Protein AF-A0A816RIW4-F1 (afdb_monomer_lite)

Organism: Brassica napus (NCBI:txid3708)

Foldseek 3Di:
DVVVVVVVVVVVVVVCCCVPPVVDCLQFAAWDFDDDVPDPHTDIDGDVVRHDLSNADDDQAFAFAFLLQAAADVVPHDNVSSVVRADFFEEEEEEDDVVLRVLLLVQLADQDAQDDDPVPRVLSSLVFRKHANDFFALDNRDGCRQVDPTAIETEHQDDDPRRKDKDWQCDPPRNNPPPPVPPVCVPPSPGDIHIYYYHRYHYYYDHDPVVVVLVQQCQQLVSPPVSGHHDHSKYKYQYPDDLVDGDIDIGHDCPSQPPPVVDRTGDGSCVSVVQSSVQSSQCVNPNDPDHDGD

Secondary structure (DSSP, 8-state):
-HHHHHHHHHHHHHHHHIIIIIS-GGGSPPEEEE--TT-SSPEEEE-GGG--TTT----PPEE---GGGB---TTT--THHHHHT---EEEEEE-S-HHHHHHHHHHHS--S-----GGGHHHHHHTS-EEESSPPPS-SSS-HHHHSSSPEEEEESS--GGG-EEEEETSTTS------S-TTSTTS-S-EEEEEEEEEEEEEE-S-HHHHHHHHHHHSTTSSTT----B-SEEEE-TT--SS----EEE--GGG----SSSPPPPPS-HHHHHHHHHHHHHHHH-TT-----

Radius of gyration: 22.55 Å; chains: 1; bounding box: 47×57×73 Å

Structure (mmCIF, N/CA/C/O backbone):
data_AF-A0A816RIW4-F1
#
_entry.id   AF-A0A816RIW4-F1
#
loop_
_atom_site.group_PDB
_atom_site.id
_atom_site.type_symbol
_atom_site.label_atom_id
_atom_site.label_alt_id
_atom_site.label_comp_id
_atom_site.label_asym_id
_atom_site.label_entity_id
_atom_site.label_seq_id
_atom_site.pdbx_PDB_ins_code
_atom_site.Cartn_x
_atom_site.Cartn_y
_atom_site.Cartn_z
_atom_site.occupancy
_atom_site.B_iso_or_equiv
_atom_site.auth_seq_id
_atom_site.auth_comp_id
_atom_site.auth_asym_id
_atom_site.auth_atom_id
_atom_site.pdbx_PDB_model_num
ATOM 1 N N . MET A 1 1 ? 4.047 15.786 -54.419 1.00 61.78 1 MET A N 1
ATOM 2 C CA . MET A 1 1 ? 5.460 15.477 -54.098 1.00 61.78 1 MET A CA 1
ATOM 3 C C . MET A 1 1 ? 5.734 15.561 -52.598 1.00 61.78 1 MET A C 1
ATOM 5 O O . MET A 1 1 ? 6.017 14.529 -52.013 1.00 61.78 1 MET A O 1
ATOM 9 N N . ILE A 1 2 ? 5.563 16.721 -51.948 1.00 70.62 2 ILE A N 1
ATOM 10 C CA . ILE A 1 2 ? 5.819 16.912 -50.499 1.00 70.62 2 ILE A CA 1
ATOM 11 C C . ILE A 1 2 ? 5.116 15.875 -49.578 1.00 70.62 2 ILE A C 1
ATOM 13 O O . ILE A 1 2 ? 5.783 15.356 -48.687 1.00 70.62 2 ILE A O 1
ATOM 17 N N . PRO A 1 3 ? 3.845 15.467 -49.806 1.00 76.44 3 PRO A N 1
ATOM 18 C CA . PRO A 1 3 ? 3.172 14.481 -48.945 1.00 76.44 3 PRO A CA 1
ATOM 19 C C . PRO A 1 3 ? 3.768 13.067 -49.019 1.00 76.44 3 PRO A C 1
ATOM 21 O O . PRO A 1 3 ? 3.756 12.335 -48.033 1.00 76.44 3 PRO A O 1
ATOM 24 N N . PHE A 1 4 ? 4.308 12.683 -50.180 1.00 85.44 4 PHE A N 1
ATOM 25 C CA . PHE A 1 4 ? 4.872 11.350 -50.405 1.00 85.44 4 PHE A CA 1
ATOM 26 C C . PHE A 1 4 ? 6.211 11.186 -49.679 1.00 85.44 4 PHE A C 1
ATOM 28 O O . PHE A 1 4 ? 6.405 10.212 -48.957 1.00 85.44 4 PHE A O 1
ATOM 35 N N . TYR A 1 5 ? 7.098 12.181 -49.788 1.00 87.50 5 TYR A N 1
ATOM 36 C CA . TYR A 1 5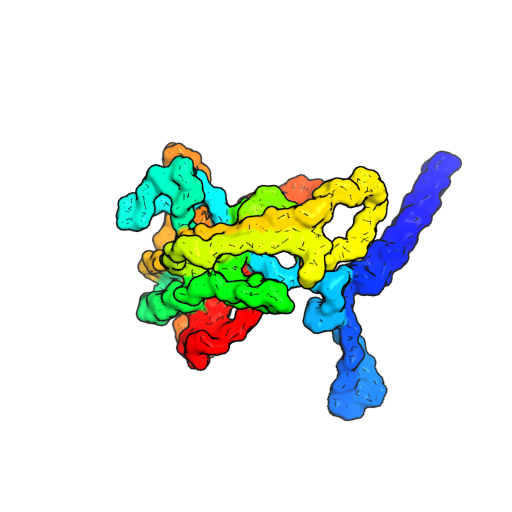 ? 8.361 12.190 -49.043 1.00 87.50 5 TYR A CA 1
ATOM 37 C C . TYR A 1 5 ? 8.130 12.184 -47.530 1.00 87.50 5 TYR A C 1
ATOM 39 O O . TYR A 1 5 ? 8.813 11.461 -46.810 1.00 87.50 5 TYR A O 1
ATOM 47 N N . LEU A 1 6 ? 7.126 12.928 -47.054 1.00 89.00 6 LEU A N 1
ATOM 48 C CA . LEU A 1 6 ? 6.770 12.966 -45.637 1.00 89.00 6 LEU A CA 1
ATOM 49 C C . LEU A 1 6 ? 6.282 11.591 -45.143 1.00 89.00 6 LEU A C 1
ATOM 51 O O . LEU A 1 6 ? 6.702 11.147 -44.079 1.00 89.00 6 LEU A O 1
ATOM 55 N N . CYS A 1 7 ? 5.498 10.862 -45.946 1.00 91.31 7 CYS A N 1
ATOM 56 C CA . CYS A 1 7 ? 5.091 9.490 -45.622 1.00 91.31 7 CYS A CA 1
ATOM 57 C C . CYS A 1 7 ? 6.279 8.519 -45.555 1.00 91.31 7 CYS A C 1
ATOM 59 O O . CYS A 1 7 ? 6.379 7.752 -44.602 1.00 91.31 7 CYS A O 1
ATOM 61 N N . VAL A 1 8 ? 7.201 8.566 -46.522 1.00 90.56 8 VAL A N 1
ATOM 62 C CA . VAL A 1 8 ? 8.393 7.694 -46.527 1.00 90.56 8 VAL A CA 1
ATOM 63 C C . VAL A 1 8 ? 9.277 7.960 -45.304 1.00 90.56 8 VAL A C 1
ATOM 65 O O . VAL A 1 8 ? 9.756 7.018 -44.675 1.00 90.56 8 VAL A O 1
ATOM 68 N N . VAL A 1 9 ? 9.444 9.229 -44.920 1.00 90.94 9 VAL A N 1
ATOM 69 C CA . VAL A 1 9 ? 10.188 9.611 -43.710 1.00 90.94 9 VAL A CA 1
ATOM 70 C C . VAL A 1 9 ? 9.498 9.095 -42.445 1.00 90.94 9 VAL A C 1
ATOM 72 O O . VAL A 1 9 ? 10.169 8.522 -41.589 1.00 90.94 9 VAL A O 1
ATOM 75 N N . LEU A 1 10 ? 8.173 9.233 -42.327 1.00 90.44 10 LEU A N 1
ATOM 76 C CA . LEU A 1 10 ? 7.423 8.718 -41.175 1.00 90.44 10 LEU A CA 1
ATOM 77 C C . LEU A 1 10 ? 7.509 7.190 -41.056 1.00 90.44 10 LEU A C 1
ATOM 79 O O . LEU A 1 10 ? 7.717 6.689 -39.953 1.00 90.44 10 LEU A O 1
ATOM 83 N N . VAL A 1 11 ? 7.426 6.460 -42.173 1.00 92.06 11 VAL A N 1
ATOM 84 C CA . VAL A 1 11 ? 7.599 4.996 -42.196 1.00 92.06 11 VAL A CA 1
ATOM 85 C C . VAL A 1 11 ? 9.020 4.606 -41.792 1.00 92.06 11 VAL A C 1
ATOM 87 O O . VAL A 1 11 ? 9.199 3.684 -41.000 1.00 92.06 11 VAL A O 1
ATOM 90 N N . GLY A 1 12 ? 10.035 5.327 -42.279 1.00 90.06 12 GLY A N 1
ATOM 91 C CA . GLY A 1 12 ? 11.427 5.110 -41.879 1.00 90.06 12 GLY A CA 1
ATOM 92 C C . GLY A 1 12 ? 11.644 5.334 -40.380 1.00 90.06 12 GLY A C 1
ATOM 93 O O . GLY A 1 12 ? 12.275 4.514 -39.716 1.00 90.06 12 GLY A O 1
ATOM 94 N N . ILE A 1 13 ? 11.063 6.402 -39.826 1.00 88.31 13 ILE A N 1
ATOM 95 C CA . ILE A 1 13 ? 11.093 6.684 -38.386 1.00 88.31 13 ILE A CA 1
ATOM 96 C C . ILE A 1 13 ? 10.379 5.571 -37.610 1.00 88.31 13 ILE A C 1
ATOM 98 O O . ILE A 1 13 ? 10.952 5.049 -36.659 1.00 88.31 13 ILE A O 1
ATOM 102 N N . GLN A 1 14 ? 9.176 5.157 -38.021 1.00 84.12 14 GLN A N 1
ATOM 103 C CA . GLN A 1 14 ? 8.450 4.064 -37.363 1.00 84.12 14 GLN A CA 1
ATOM 104 C C . GLN A 1 14 ? 9.242 2.753 -37.380 1.00 84.12 14 GLN A C 1
ATOM 106 O O . GLN A 1 14 ? 9.371 2.121 -36.337 1.00 84.12 14 GLN A O 1
ATOM 111 N N . ALA A 1 15 ? 9.843 2.380 -38.512 1.00 85.50 15 ALA A N 1
ATOM 112 C CA . ALA A 1 15 ? 10.656 1.170 -38.616 1.00 85.50 15 ALA A CA 1
ATOM 113 C C . ALA A 1 15 ? 11.885 1.211 -37.689 1.00 85.50 15 ALA A C 1
ATOM 115 O O . ALA A 1 15 ? 12.214 0.212 -37.044 1.00 85.50 15 ALA A O 1
ATOM 116 N N . LEU A 1 16 ? 12.539 2.372 -37.581 1.00 84.62 16 LEU A N 1
ATOM 117 C CA . LEU A 1 16 ? 13.650 2.577 -36.652 1.00 84.62 16 LEU A CA 1
ATOM 118 C C . LEU A 1 16 ? 13.196 2.477 -35.192 1.00 84.62 16 LEU A C 1
ATOM 120 O O . LEU A 1 16 ? 13.840 1.779 -34.411 1.00 84.62 16 LEU A O 1
ATOM 124 N N . PHE A 1 17 ? 12.081 3.115 -34.825 1.00 79.38 17 PHE A N 1
ATOM 125 C CA . PHE A 1 17 ? 11.511 3.017 -33.478 1.00 79.38 17 PHE A CA 1
ATOM 126 C C . PHE A 1 17 ? 11.102 1.582 -33.133 1.00 79.38 17 PHE A C 1
ATOM 128 O O . PHE A 1 17 ? 11.417 1.092 -32.049 1.00 79.38 17 PHE A O 1
ATOM 135 N N . ASP A 1 18 ? 10.458 0.872 -34.055 1.00 79.50 18 ASP A N 1
ATOM 136 C CA . ASP A 1 18 ? 10.044 -0.506 -33.822 1.00 79.50 18 ASP A CA 1
ATOM 137 C C . ASP A 1 18 ? 11.239 -1.437 -33.634 1.00 79.50 18 ASP A C 1
ATOM 139 O O . ASP A 1 18 ? 11.213 -2.291 -32.749 1.00 79.50 18 ASP A O 1
ATOM 143 N N . SER A 1 19 ? 12.300 -1.265 -34.426 1.00 76.38 19 SER A N 1
ATOM 144 C CA . SER A 1 19 ? 13.499 -2.098 -34.324 1.00 76.38 19 SER A CA 1
ATOM 145 C C . SER A 1 19 ? 14.333 -1.782 -33.085 1.00 76.38 19 SER A C 1
ATOM 147 O O . SER A 1 19 ? 14.788 -2.704 -32.414 1.00 76.38 19 SER A O 1
ATOM 149 N N . GLN A 1 20 ? 14.564 -0.500 -32.796 1.00 74.81 20 GLN A N 1
ATOM 150 C CA . GLN A 1 20 ? 15.536 -0.075 -31.783 1.00 74.81 20 GLN A CA 1
ATOM 151 C C . GLN A 1 20 ? 14.914 0.147 -30.403 1.00 74.81 20 GLN A C 1
ATOM 153 O O . GLN A 1 20 ? 15.611 0.068 -29.396 1.00 74.81 20 GLN A O 1
ATOM 158 N N . VAL A 1 21 ? 13.610 0.427 -30.333 1.00 69.00 21 VAL A N 1
ATOM 159 C CA . VAL A 1 21 ? 12.919 0.720 -29.071 1.00 69.00 21 VAL A CA 1
ATOM 160 C C . VAL A 1 21 ? 11.981 -0.422 -28.702 1.00 69.00 21 VAL A C 1
ATOM 162 O O . VAL A 1 21 ? 12.189 -1.045 -27.664 1.00 69.00 21 VAL A O 1
ATOM 165 N N . ASN A 1 22 ? 11.001 -0.757 -29.546 1.00 65.12 22 ASN A N 1
ATOM 166 C CA . ASN A 1 22 ? 9.987 -1.762 -29.191 1.00 65.12 22 ASN A CA 1
ATOM 167 C C . ASN A 1 22 ? 10.531 -3.200 -29.194 1.00 65.12 22 ASN A C 1
ATOM 169 O O . ASN A 1 22 ? 10.164 -4.013 -28.344 1.00 65.12 22 ASN A O 1
ATOM 173 N N . LYS A 1 23 ? 11.399 -3.534 -30.155 1.00 66.06 23 LYS A N 1
ATOM 174 C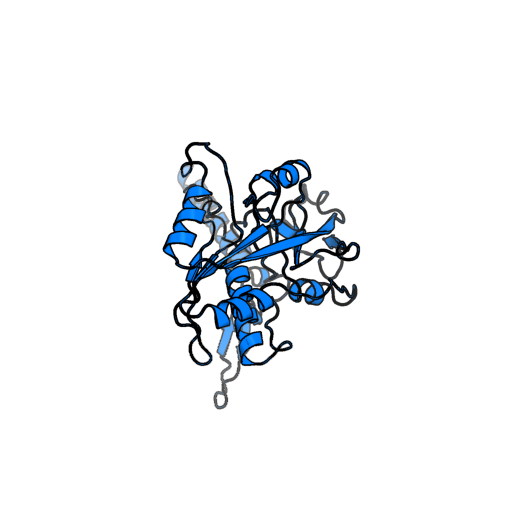 CA . LYS A 1 23 ? 11.960 -4.887 -30.317 1.00 66.06 23 LYS A CA 1
ATOM 175 C C . LYS A 1 23 ? 13.347 -5.067 -29.708 1.00 66.06 23 LYS A C 1
ATOM 177 O O . LYS A 1 23 ? 13.909 -6.153 -29.826 1.00 66.06 23 LYS A O 1
ATOM 182 N N . SER A 1 24 ? 13.891 -4.043 -29.054 1.00 71.25 24 SER A N 1
ATOM 183 C CA . SER A 1 24 ? 15.151 -4.195 -28.331 1.00 71.25 24 SER A CA 1
ATOM 184 C C . SER A 1 24 ? 14.971 -5.147 -27.147 1.00 71.25 24 SER A C 1
ATOM 186 O O . SER A 1 24 ? 14.010 -5.028 -26.383 1.00 71.25 24 SER A O 1
ATOM 188 N N . LEU A 1 25 ? 15.917 -6.076 -26.990 1.00 67.88 25 LEU A N 1
ATOM 189 C CA . LEU A 1 25 ? 15.935 -7.070 -25.913 1.00 67.88 25 LEU A CA 1
ATOM 190 C C . LEU A 1 25 ? 15.917 -6.412 -24.523 1.00 67.88 25 LEU A C 1
ATOM 192 O O . LEU A 1 25 ? 15.348 -6.974 -23.593 1.00 67.88 25 LEU A O 1
ATOM 196 N N . ASP A 1 26 ? 16.456 -5.199 -24.385 1.00 65.19 26 ASP A N 1
ATOM 197 C CA . ASP A 1 26 ? 16.531 -4.462 -23.112 1.00 65.19 26 ASP A CA 1
ATOM 198 C C . ASP A 1 26 ? 15.215 -3.768 -22.715 1.00 65.19 26 ASP A C 1
ATOM 200 O O . ASP A 1 26 ? 15.069 -3.256 -21.600 1.00 65.19 26 ASP A O 1
ATOM 204 N N . ASN A 1 27 ? 14.245 -3.715 -23.630 1.00 64.56 27 ASN A N 1
ATOM 205 C CA . ASN A 1 27 ? 12.922 -3.130 -23.392 1.00 64.56 27 ASN A CA 1
ATOM 206 C C . ASN A 1 27 ? 11.818 -4.190 -23.290 1.00 64.56 27 ASN A C 1
ATOM 208 O O . ASN A 1 27 ? 10.652 -3.848 -23.090 1.00 64.56 27 ASN A O 1
ATOM 212 N N . GLN A 1 28 ? 12.179 -5.468 -23.404 1.00 71.06 28 GLN A N 1
ATOM 213 C CA . GLN A 1 28 ? 11.282 -6.598 -23.204 1.00 71.06 28 GLN A CA 1
ATOM 214 C C . GLN A 1 28 ? 11.523 -7.226 -21.832 1.00 71.06 28 GLN A C 1
ATOM 216 O O . GLN A 1 28 ? 12.599 -7.095 -21.248 1.00 71.06 28 GLN A O 1
ATOM 221 N N . CYS A 1 29 ? 10.510 -7.919 -21.307 1.00 74.88 29 CYS A N 1
ATOM 222 C CA . CYS A 1 29 ? 10.724 -8.793 -20.158 1.00 74.88 29 CYS A CA 1
ATOM 223 C C . CYS A 1 29 ? 11.759 -9.854 -20.539 1.00 74.88 29 CYS A C 1
ATOM 225 O O . CYS A 1 29 ? 11.751 -10.355 -21.665 1.00 74.88 29 CYS A O 1
ATOM 227 N N . GLY A 1 30 ? 12.625 -10.215 -19.601 1.00 80.44 30 GLY A N 1
ATOM 228 C CA . GLY A 1 30 ? 13.576 -11.285 -19.836 1.00 80.44 30 GLY A CA 1
ATOM 229 C C . GLY A 1 30 ? 12.868 -12.608 -20.109 1.00 80.44 30 GLY A C 1
ATOM 230 O O . GLY A 1 30 ? 11.736 -12.855 -19.683 1.00 80.44 30 GLY A O 1
ATOM 231 N N . CYS 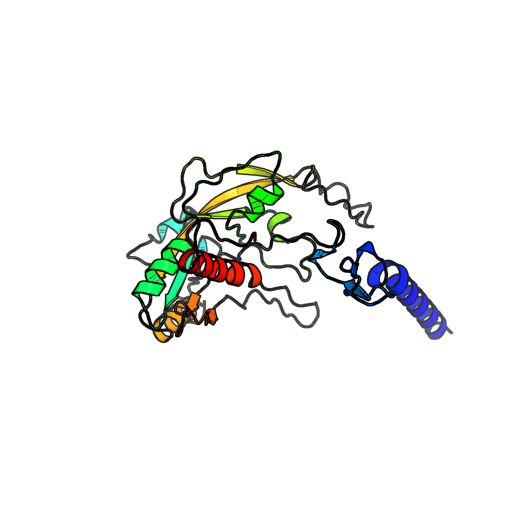A 1 31 ? 13.548 -13.465 -20.857 1.00 83.69 31 CYS A N 1
ATOM 232 C CA . CYS A 1 31 ? 13.040 -14.769 -21.236 1.00 83.69 31 CYS A CA 1
ATOM 233 C C . CYS A 1 31 ? 14.057 -15.832 -20.875 1.00 83.69 31 CYS A C 1
ATOM 235 O O . CYS A 1 31 ? 15.254 -15.671 -21.116 1.00 83.69 31 CYS A O 1
ATOM 237 N N . LYS A 1 32 ? 13.572 -16.943 -20.327 1.00 85.56 32 LYS A N 1
ATOM 238 C CA . LYS A 1 32 ? 14.397 -18.101 -20.031 1.00 85.56 32 LYS A CA 1
ATOM 239 C C . LYS A 1 32 ? 13.893 -19.313 -20.785 1.00 85.56 32 LYS A C 1
ATOM 241 O O . LYS A 1 32 ? 12.698 -19.567 -20.913 1.00 85.56 32 LYS A O 1
ATOM 246 N N . CYS A 1 33 ? 14.858 -20.074 -21.263 1.00 85.12 33 CYS A N 1
ATOM 247 C CA . CYS A 1 33 ? 14.632 -21.346 -21.900 1.00 85.12 33 CYS A CA 1
ATOM 248 C C . CYS A 1 33 ? 14.349 -22.404 -20.814 1.00 85.12 33 CYS A C 1
ATOM 250 O O . CYS A 1 33 ? 15.234 -22.705 -20.008 1.00 85.12 33 CYS A O 1
ATOM 252 N N . ILE A 1 34 ? 13.130 -22.955 -20.771 1.00 84.50 34 ILE A N 1
ATOM 253 C CA . ILE A 1 34 ? 12.738 -24.019 -19.835 1.00 84.50 34 ILE A CA 1
ATOM 254 C C . ILE A 1 34 ? 12.547 -25.330 -20.602 1.00 84.50 34 ILE A C 1
ATOM 256 O O . ILE A 1 34 ? 11.738 -25.413 -21.526 1.00 84.50 34 ILE A O 1
ATOM 260 N N . HIS A 1 35 ? 13.270 -26.372 -20.194 1.00 83.12 35 HIS A N 1
ATOM 261 C CA . HIS A 1 35 ? 13.058 -27.731 -20.690 1.00 83.12 35 HIS A CA 1
ATOM 262 C C . HIS A 1 35 ? 11.968 -28.393 -19.846 1.00 83.12 35 HIS A C 1
ATOM 264 O O . HIS A 1 35 ? 12.113 -28.497 -18.625 1.00 83.12 35 HIS A O 1
ATOM 270 N N . LYS A 1 36 ? 10.871 -28.831 -20.470 1.00 77.69 36 LYS A N 1
ATOM 271 C CA . LYS A 1 36 ? 9.916 -29.719 -19.798 1.00 77.69 36 LYS A CA 1
ATOM 272 C C . LYS A 1 36 ? 10.500 -31.126 -19.776 1.00 77.69 36 LYS A C 1
ATOM 274 O O . LYS A 1 36 ? 11.139 -31.555 -20.732 1.00 77.69 36 LYS A O 1
ATOM 279 N N . THR A 1 37 ? 10.318 -31.827 -18.662 1.00 66.25 37 THR A N 1
ATOM 280 C CA . THR A 1 37 ? 10.840 -33.181 -18.472 1.00 66.25 37 THR A CA 1
ATOM 281 C C . THR A 1 37 ? 10.255 -34.107 -19.543 1.00 66.25 37 THR A C 1
ATOM 283 O O . THR A 1 37 ? 9.075 -34.434 -19.481 1.00 66.25 37 THR A O 1
ATOM 286 N N . GLY A 1 38 ? 11.072 -34.492 -20.529 1.00 68.94 38 GLY A N 1
ATOM 287 C CA . GLY A 1 38 ? 10.680 -35.372 -21.637 1.00 68.94 38 GLY A CA 1
ATOM 288 C C . GLY A 1 38 ? 10.749 -34.760 -23.043 1.00 68.94 38 GLY A C 1
ATOM 289 O O . GLY A 1 38 ? 10.668 -35.522 -23.999 1.00 68.94 38 GLY A O 1
ATOM 290 N N . ASP A 1 39 ? 10.956 -33.444 -23.188 1.00 62.84 39 ASP A N 1
ATOM 291 C CA . ASP A 1 39 ? 11.087 -32.781 -24.496 1.00 62.84 39 ASP A CA 1
ATOM 292 C C . ASP A 1 39 ? 12.537 -32.339 -24.777 1.00 62.84 39 ASP A C 1
ATOM 294 O O . ASP A 1 39 ? 13.157 -31.643 -23.972 1.00 62.84 39 ASP A O 1
ATOM 298 N N . GLU A 1 40 ? 13.065 -32.671 -25.963 1.00 69.25 40 GLU A N 1
ATOM 299 C CA . GLU A 1 40 ? 14.372 -32.183 -26.452 1.00 69.25 40 GLU A CA 1
ATOM 300 C C . GLU A 1 40 ? 14.345 -30.694 -26.843 1.00 69.25 40 GLU A C 1
ATOM 302 O O . GLU A 1 40 ? 15.390 -30.058 -26.989 1.00 69.25 40 GLU A O 1
ATOM 307 N N . LYS A 1 41 ? 13.150 -30.118 -27.031 1.00 77.94 41 LYS A N 1
ATOM 308 C CA . LYS A 1 41 ? 12.976 -28.718 -27.425 1.00 77.94 41 LYS A CA 1
ATOM 309 C C . LYS A 1 41 ? 12.600 -27.863 -26.231 1.00 77.94 41 LYS A C 1
ATOM 311 O O . LYS A 1 41 ? 11.563 -28.028 -25.598 1.00 77.94 41 LYS A O 1
ATOM 316 N N . CYS A 1 42 ? 13.458 -26.893 -25.977 1.00 83.31 42 CYS A N 1
ATOM 317 C CA . CYS A 1 42 ? 13.264 -25.912 -24.940 1.00 83.31 42 CYS A CA 1
ATOM 318 C C . CYS A 1 42 ? 12.130 -24.928 -25.280 1.00 83.31 42 CYS A C 1
ATOM 320 O O . CYS A 1 42 ? 12.093 -24.367 -26.378 1.00 83.31 42 CYS A O 1
ATOM 322 N N . GLN A 1 43 ? 11.225 -24.682 -24.330 1.00 85.12 43 GLN A N 1
ATOM 323 C CA . GLN A 1 43 ? 10.187 -23.664 -24.467 1.00 85.12 43 GLN A CA 1
ATOM 324 C C . GLN A 1 43 ? 10.705 -22.342 -23.895 1.00 85.12 43 GLN A C 1
ATOM 326 O O . GLN A 1 43 ? 11.043 -22.253 -22.713 1.00 85.12 43 GLN A O 1
ATOM 331 N N . MET A 1 44 ? 10.760 -21.303 -24.729 1.00 82.31 44 MET A N 1
ATOM 332 C CA . MET A 1 44 ? 11.063 -19.952 -24.261 1.00 82.31 44 MET A CA 1
ATOM 333 C C . MET A 1 44 ? 9.870 -19.408 -23.482 1.00 82.31 44 MET A C 1
ATOM 335 O O . MET A 1 44 ? 8.782 -19.242 -24.034 1.00 82.31 44 MET A O 1
ATOM 339 N N . VAL A 1 45 ? 10.084 -19.139 -22.198 1.00 85.44 45 VAL A N 1
ATOM 340 C CA . VAL A 1 45 ? 9.102 -18.509 -21.318 1.00 85.44 45 VAL A CA 1
ATOM 341 C C . VAL A 1 45 ? 9.631 -17.134 -20.944 1.00 85.44 45 VAL A C 1
ATOM 343 O O . VAL A 1 45 ? 10.735 -17.005 -20.418 1.00 85.44 45 VAL A O 1
ATOM 346 N N . CYS A 1 46 ? 8.856 -16.103 -21.262 1.00 82.00 46 CYS A N 1
ATOM 347 C CA . CYS A 1 46 ? 9.175 -14.715 -20.953 1.00 82.00 46 CYS A CA 1
ATOM 348 C C . CYS A 1 46 ? 8.382 -14.262 -19.736 1.00 82.00 46 CYS A C 1
ATOM 350 O O . CYS A 1 46 ? 7.183 -14.524 -19.649 1.00 82.00 46 CYS A O 1
ATOM 352 N N . GLY A 1 47 ? 9.050 -13.579 -18.814 1.00 69.75 47 GLY A N 1
ATOM 353 C CA . GLY A 1 47 ? 8.467 -13.194 -17.540 1.00 69.75 47 GLY A CA 1
ATOM 354 C C . GLY A 1 47 ? 9.323 -12.172 -16.806 1.00 69.75 47 GLY A C 1
ATOM 355 O O . GLY A 1 47 ? 10.522 -12.018 -17.057 1.00 69.75 47 GLY A O 1
ATOM 356 N N . VAL A 1 48 ? 8.702 -11.452 -15.876 1.00 68.38 48 VAL A N 1
ATOM 357 C CA . VAL A 1 48 ? 9.412 -10.473 -15.041 1.00 68.38 48 VAL A CA 1
ATOM 358 C C . VAL A 1 48 ? 10.462 -11.181 -14.176 1.00 68.38 48 VAL A C 1
ATOM 360 O O . VAL A 1 48 ? 11.547 -10.657 -13.963 1.00 68.38 48 VAL A O 1
ATOM 363 N N . GLU A 1 49 ? 10.190 -12.418 -13.766 1.00 65.12 49 GLU A N 1
ATOM 364 C CA . GLU A 1 49 ? 11.090 -13.294 -13.014 1.00 65.12 49 GLU A CA 1
ATOM 365 C C . GLU A 1 49 ? 12.376 -13.677 -13.764 1.00 65.12 49 GLU A C 1
ATOM 367 O O . GLU A 1 49 ? 13.357 -14.081 -13.139 1.00 65.12 49 GLU A O 1
ATOM 372 N N . TYR A 1 50 ? 12.388 -13.543 -15.092 1.00 76.88 50 TYR A N 1
ATOM 373 C CA . TYR A 1 50 ? 13.561 -13.784 -15.934 1.00 76.88 50 TYR A CA 1
ATOM 374 C C . TYR A 1 50 ? 14.204 -12.486 -16.425 1.00 76.88 50 TYR A C 1
ATOM 376 O O . TYR A 1 50 ? 15.181 -12.540 -17.170 1.00 76.88 50 TYR A O 1
ATOM 384 N N . SER A 1 51 ? 13.660 -11.334 -16.025 1.00 73.62 51 SER A N 1
ATOM 385 C CA . SER A 1 51 ? 14.153 -10.018 -16.420 1.00 73.62 51 SER A CA 1
ATOM 386 C C . SER A 1 51 ? 15.437 -9.671 -15.683 1.00 73.62 51 SER A C 1
ATOM 388 O O . SER A 1 51 ? 15.560 -9.860 -14.472 1.00 73.62 51 SER A O 1
ATOM 390 N N . THR A 1 52 ? 16.401 -9.127 -16.419 1.00 70.44 52 THR A N 1
ATOM 391 C CA . THR A 1 52 ? 17.545 -8.455 -15.813 1.00 70.44 52 THR A CA 1
ATOM 392 C C . THR A 1 52 ? 17.087 -7.162 -15.144 1.00 70.44 52 THR A C 1
ATOM 394 O O . THR A 1 52 ? 15.988 -6.652 -15.367 1.00 70.44 52 THR A O 1
ATOM 397 N N . ARG A 1 53 ? 17.963 -6.585 -14.329 1.00 63.41 53 ARG A N 1
ATOM 398 C CA . ARG A 1 53 ? 17.708 -5.312 -13.658 1.00 63.41 53 ARG A CA 1
ATOM 399 C C . ARG A 1 53 ? 17.395 -4.158 -14.622 1.00 63.41 53 ARG A C 1
ATOM 401 O O . ARG A 1 53 ? 16.621 -3.276 -14.267 1.00 63.41 53 ARG A O 1
ATOM 408 N N . ASP A 1 54 ? 17.971 -4.180 -15.822 1.00 63.00 54 ASP A N 1
ATOM 409 C CA . ASP A 1 54 ? 17.730 -3.173 -16.864 1.00 63.00 54 ASP A CA 1
ATOM 410 C C . ASP A 1 54 ? 16.475 -3.468 -17.703 1.00 63.00 54 ASP A C 1
ATOM 412 O O . ASP A 1 54 ? 16.016 -2.614 -18.462 1.00 63.00 54 ASP A O 1
ATOM 416 N N . GLN A 1 55 ? 15.888 -4.656 -17.534 1.00 65.38 55 GLN A N 1
ATOM 417 C CA . GLN A 1 55 ? 14.614 -5.067 -18.128 1.00 65.38 55 GLN A CA 1
ATOM 418 C C . GLN A 1 55 ? 13.442 -4.885 -17.147 1.00 65.38 55 GLN A C 1
ATOM 420 O O . GLN A 1 55 ? 12.313 -4.637 -17.570 1.00 65.38 55 GLN A O 1
ATOM 425 N N . GLY A 1 56 ? 13.695 -4.936 -15.833 1.00 60.41 56 GLY A N 1
ATOM 426 C CA . GLY A 1 56 ? 12.681 -4.697 -14.808 1.00 60.41 56 GLY A CA 1
ATOM 427 C C . GLY A 1 56 ? 13.262 -4.355 -13.437 1.00 60.41 56 GLY A C 1
ATOM 428 O O . GLY A 1 56 ? 14.054 -5.104 -12.868 1.00 60.41 56 GLY A O 1
ATOM 429 N N . VAL A 1 57 ? 12.808 -3.240 -12.862 1.00 56.81 57 VAL A N 1
ATOM 430 C CA . VAL A 1 57 ? 13.092 -2.862 -11.473 1.00 56.81 57 VAL A CA 1
ATOM 431 C C . VAL A 1 57 ? 11.773 -2.890 -10.721 1.00 56.81 57 VAL A C 1
ATOM 433 O O . VAL A 1 57 ? 10.883 -2.083 -10.983 1.00 56.81 57 VAL A O 1
ATOM 436 N N . PHE A 1 58 ? 11.626 -3.829 -9.788 1.00 59.84 58 PHE A N 1
ATOM 437 C CA . PHE A 1 58 ? 10.373 -4.008 -9.066 1.00 59.84 58 PHE A CA 1
ATOM 438 C C . PHE A 1 58 ? 10.556 -3.792 -7.564 1.00 59.84 58 PHE A C 1
ATOM 440 O O . PHE A 1 58 ? 11.209 -4.566 -6.871 1.00 59.84 58 PHE A O 1
ATOM 447 N N . SER A 1 59 ? 9.966 -2.708 -7.067 1.00 63.81 59 SER A N 1
ATOM 448 C CA . SER A 1 59 ? 9.578 -2.527 -5.663 1.00 63.81 59 SER A CA 1
ATOM 449 C C . SER A 1 59 ? 8.486 -1.452 -5.619 1.00 63.81 59 SER A C 1
ATOM 451 O O . SER A 1 59 ? 8.785 -0.286 -5.348 1.00 63.81 59 SER A O 1
ATOM 453 N N . PRO A 1 60 ? 7.232 -1.791 -5.976 1.00 75.25 60 PRO A N 1
ATOM 454 C CA . PRO A 1 60 ? 6.149 -0.819 -6.030 1.00 75.25 60 PRO A CA 1
ATOM 455 C C . PRO A 1 60 ? 5.877 -0.266 -4.630 1.00 75.25 60 PRO A C 1
ATOM 457 O O . PRO A 1 60 ? 5.588 -1.013 -3.6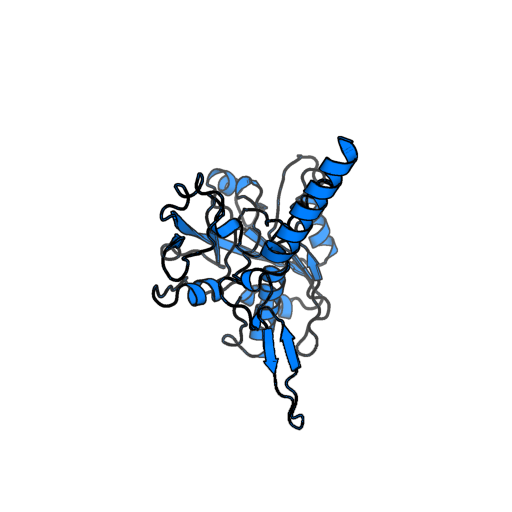97 1.00 75.25 60 PRO A O 1
ATOM 460 N N . LEU A 1 61 ? 5.938 1.054 -4.480 1.00 88.88 61 LEU A N 1
ATOM 461 C CA . LEU A 1 61 ? 5.616 1.715 -3.213 1.00 88.88 61 LEU A CA 1
ATOM 462 C C . LEU A 1 61 ? 4.096 1.825 -3.028 1.00 88.88 61 LEU A C 1
ATOM 464 O O . LEU A 1 61 ? 3.375 2.099 -3.993 1.00 88.88 61 LEU A O 1
ATOM 468 N N . VAL A 1 62 ? 3.611 1.695 -1.788 1.00 92.75 62 VAL A N 1
ATOM 469 C CA . VAL A 1 62 ? 2.215 2.007 -1.424 1.00 92.75 62 VAL A CA 1
ATOM 470 C C . VAL A 1 62 ? 1.943 3.495 -1.645 1.00 92.75 62 VAL A C 1
ATOM 472 O O . VAL A 1 62 ? 2.773 4.338 -1.305 1.00 92.75 62 VAL A O 1
ATOM 475 N N . LEU A 1 63 ? 0.770 3.844 -2.174 1.00 92.94 63 LEU A N 1
ATOM 476 C CA . LEU A 1 63 ? 0.329 5.237 -2.181 1.00 92.94 63 LEU A CA 1
ATOM 477 C C . LEU A 1 63 ? -0.255 5.604 -0.820 1.00 92.94 63 LEU A C 1
ATOM 479 O O . LEU A 1 63 ? -1.213 4.976 -0.379 1.00 92.94 63 LEU A O 1
ATOM 483 N N . ILE A 1 64 ? 0.288 6.634 -0.184 1.00 93.88 64 ILE A N 1
ATOM 484 C CA . ILE A 1 64 ? -0.294 7.224 1.023 1.00 93.88 64 ILE A CA 1
ATOM 485 C C . ILE A 1 64 ? -0.748 8.660 0.753 1.00 93.88 64 ILE A C 1
ATOM 487 O O . ILE A 1 64 ? -0.162 9.339 -0.099 1.00 93.88 64 ILE A O 1
ATOM 491 N N . PRO A 1 65 ? -1.763 9.151 1.481 1.00 92.38 65 PRO A N 1
ATOM 492 C CA . PRO A 1 65 ? -2.181 10.535 1.356 1.00 92.38 65 PRO A CA 1
ATOM 493 C C . PRO A 1 65 ? -1.094 11.493 1.840 1.00 92.38 65 PRO A C 1
ATOM 495 O O . PRO A 1 65 ? -0.269 11.175 2.698 1.00 92.38 65 PRO A O 1
ATOM 498 N N . LEU A 1 66 ? -1.122 12.717 1.317 1.00 90.00 66 LEU A N 1
ATOM 499 C CA . LEU A 1 66 ? -0.329 13.806 1.884 1.00 90.00 66 LEU A CA 1
ATOM 500 C C . LEU A 1 66 ? -0.755 14.050 3.345 1.00 90.00 66 LEU A C 1
ATOM 502 O O . LEU A 1 66 ? -1.951 13.963 3.639 1.00 90.00 66 LEU A O 1
ATOM 506 N N . PRO A 1 67 ? 0.161 14.446 4.252 1.00 87.00 67 PRO A N 1
ATOM 507 C CA . PRO A 1 67 ? -0.177 14.672 5.662 1.00 87.00 67 PRO A CA 1
ATOM 508 C C . PRO A 1 67 ? -1.367 15.623 5.861 1.00 87.00 67 PRO A C 1
ATOM 510 O O . PRO A 1 67 ? -2.255 15.356 6.661 1.00 87.00 67 PRO A O 1
ATOM 513 N N . ARG A 1 68 ? -1.451 16.688 5.053 1.00 87.38 68 ARG A N 1
ATOM 514 C CA . ARG A 1 68 ? -2.559 17.661 5.068 1.00 87.38 68 ARG A CA 1
ATOM 515 C C . ARG A 1 68 ? -3.931 17.101 4.668 1.00 87.38 68 ARG A C 1
ATOM 517 O O . ARG A 1 68 ? -4.942 17.708 5.003 1.00 87.38 68 ARG A O 1
ATOM 524 N N . TYR A 1 69 ? -3.956 15.988 3.939 1.00 88.88 69 TYR A N 1
ATOM 525 C CA . TYR A 1 69 ? -5.170 15.323 3.461 1.00 88.88 69 TYR A CA 1
ATOM 526 C C . TYR A 1 69 ? -5.451 14.020 4.205 1.00 88.88 69 TYR A C 1
ATOM 528 O O . TYR A 1 69 ? -6.475 13.402 3.956 1.00 88.88 69 TYR A O 1
ATOM 536 N N . SER A 1 70 ? -4.564 13.589 5.103 1.00 86.38 70 SER A N 1
ATOM 537 C CA . SER A 1 70 ? -4.743 12.348 5.859 1.00 86.38 70 SER A CA 1
ATOM 538 C C . SER A 1 70 ? -5.981 12.447 6.743 1.00 86.38 70 SER A C 1
ATOM 540 O O . SER A 1 70 ? -6.209 13.491 7.365 1.00 86.38 70 SER A O 1
ATOM 542 N N . VAL A 1 71 ? -6.788 11.386 6.799 1.00 85.75 71 VAL A N 1
ATOM 543 C CA . VAL A 1 71 ? -7.944 11.324 7.698 1.00 85.75 71 VAL A CA 1
ATOM 544 C C . VAL A 1 71 ? -7.508 11.589 9.137 1.00 85.75 71 VAL A C 1
ATOM 546 O O . VAL A 1 71 ? -6.459 11.130 9.583 1.00 85.75 71 VAL A O 1
ATOM 549 N N . VAL A 1 72 ? -8.325 12.361 9.843 1.00 79.44 72 VAL A N 1
ATOM 550 C CA . VAL A 1 72 ? -8.146 12.633 11.263 1.00 79.44 72 VAL A CA 1
ATOM 551 C C . VAL A 1 72 ? -9.426 12.189 11.954 1.00 79.44 72 VAL A C 1
ATOM 553 O O . VAL A 1 72 ? -10.500 12.713 11.673 1.00 79.44 72 VAL A O 1
ATOM 556 N N . ASP A 1 73 ? -9.307 11.186 12.809 1.00 69.94 73 ASP A N 1
ATOM 557 C CA . ASP A 1 73 ? -10.340 10.758 13.743 1.00 69.94 73 ASP A CA 1
ATOM 558 C C . ASP A 1 73 ? -10.094 11.463 15.081 1.00 69.94 73 ASP A C 1
ATOM 560 O O . ASP A 1 73 ? -9.030 11.277 15.670 1.00 69.94 73 ASP A O 1
ATOM 564 N N . ALA A 1 74 ? -11.054 12.258 15.560 1.00 60.81 74 ALA A N 1
ATOM 565 C CA . ALA A 1 74 ? -10.922 13.052 16.785 1.00 60.81 74 ALA A CA 1
ATOM 566 C C . ALA A 1 74 ? -10.588 12.216 18.037 1.00 60.81 74 ALA A C 1
ATOM 568 O O . ALA A 1 74 ? -10.015 12.747 18.985 1.00 60.81 74 ALA A O 1
ATOM 569 N N . ASN A 1 75 ? -10.899 10.914 18.037 1.00 62.97 75 ASN A N 1
ATOM 570 C CA . ASN A 1 75 ? -10.599 10.017 19.155 1.00 62.97 75 ASN A CA 1
ATOM 571 C C . ASN A 1 75 ? -9.169 9.454 19.122 1.00 62.97 75 ASN A C 1
ATOM 573 O O . ASN A 1 75 ? -8.674 8.970 20.138 1.00 62.97 75 ASN A O 1
ATOM 577 N N . LEU A 1 76 ? -8.510 9.466 17.959 1.00 67.62 76 LEU A N 1
ATOM 578 C CA . LEU A 1 76 ? -7.229 8.780 17.734 1.00 67.62 76 LEU A CA 1
ATOM 579 C C . LEU A 1 76 ? -6.117 9.709 17.241 1.00 67.62 76 LEU A C 1
ATOM 581 O O . LEU A 1 76 ? -4.936 9.400 17.389 1.00 67.62 76 LEU A O 1
ATOM 585 N N . THR A 1 77 ? -6.482 10.831 16.633 1.00 72.00 77 THR A N 1
ATOM 586 C CA . THR A 1 77 ? -5.574 11.741 15.941 1.00 72.00 77 THR A CA 1
ATOM 587 C C . THR A 1 77 ? -6.071 13.171 16.075 1.00 72.00 77 THR A C 1
ATOM 589 O O . THR A 1 77 ? -7.238 13.461 15.840 1.00 72.00 77 THR A O 1
ATOM 592 N N . ASP A 1 78 ? -5.170 14.080 16.423 1.00 78.50 78 ASP A N 1
ATOM 593 C CA . ASP A 1 78 ? -5.479 15.504 16.506 1.00 78.50 78 ASP A CA 1
ATOM 594 C C . ASP A 1 78 ? -5.288 16.175 15.136 1.00 78.50 78 ASP A C 1
ATOM 596 O O . ASP A 1 78 ? -4.320 15.901 14.425 1.00 78.50 78 ASP A O 1
ATOM 600 N N . VAL A 1 79 ? -6.176 17.106 14.782 1.00 80.75 79 VAL A N 1
ATOM 601 C CA . VAL A 1 79 ? -6.109 17.907 13.549 1.00 80.75 79 VAL A CA 1
ATOM 602 C C . VAL A 1 79 ? -4.788 18.681 13.463 1.00 80.75 79 VAL A C 1
ATOM 604 O O . VAL A 1 79 ? -4.284 18.920 12.360 1.00 80.75 79 VAL A O 1
ATOM 607 N N . SER A 1 80 ? -4.172 19.007 14.606 1.00 84.12 80 SER A N 1
ATOM 608 C CA . SER A 1 80 ? -2.851 19.649 14.664 1.00 84.12 80 SER A CA 1
ATOM 609 C C . SER A 1 80 ? -1.741 18.844 13.966 1.00 84.12 80 SER A C 1
ATOM 611 O O . SER A 1 80 ? -0.759 19.432 13.498 1.00 84.12 80 SER A O 1
ATOM 613 N N . CYS A 1 81 ? -1.907 17.525 13.787 1.00 86.75 81 CYS A N 1
ATOM 614 C CA . CYS A 1 81 ? -0.940 16.696 13.066 1.00 86.75 81 CYS A CA 1
ATOM 615 C C . CYS A 1 81 ? -0.755 17.136 11.606 1.00 86.75 81 CYS A C 1
ATOM 617 O O . CYS A 1 81 ? 0.332 16.987 11.038 1.00 86.75 81 CYS A O 1
ATOM 619 N N . ARG A 1 82 ? -1.800 17.722 10.997 1.00 85.88 82 ARG A N 1
ATOM 620 C CA . ARG A 1 82 ? -1.768 18.183 9.600 1.00 85.88 82 ARG A CA 1
ATOM 621 C C . ARG A 1 82 ? -0.827 19.363 9.440 1.00 85.88 82 ARG A C 1
ATOM 623 O O . ARG A 1 82 ? -0.117 19.449 8.446 1.00 85.88 82 ARG A O 1
ATOM 630 N N . GLN A 1 83 ? -0.795 20.239 10.442 1.00 84.38 83 GLN A N 1
ATOM 631 C CA . GLN A 1 83 ? 0.089 21.403 10.477 1.00 84.38 83 GLN A CA 1
ATOM 632 C C . GLN A 1 83 ? 1.542 20.986 10.735 1.00 84.38 83 GLN A C 1
ATOM 634 O O . GLN A 1 83 ? 2.464 21.539 10.145 1.00 84.38 83 GLN A O 1
ATOM 639 N N . ARG A 1 84 ? 1.746 19.963 11.575 1.00 85.38 84 ARG A N 1
ATOM 640 C CA . ARG A 1 84 ? 3.072 19.420 11.914 1.00 85.38 84 ARG A CA 1
ATOM 641 C C . ARG A 1 84 ? 3.619 18.422 10.885 1.00 85.38 84 ARG A C 1
ATOM 643 O O . ARG A 1 84 ? 4.740 17.951 11.049 1.00 85.38 84 ARG A O 1
ATOM 650 N N . ASN A 1 85 ? 2.853 18.095 9.838 1.00 84.06 85 ASN A N 1
ATOM 651 C CA . ASN A 1 85 ? 3.186 17.093 8.817 1.00 84.06 85 ASN A CA 1
ATOM 652 C C . ASN A 1 85 ? 3.564 15.712 9.388 1.00 84.06 85 ASN A C 1
ATOM 654 O O . ASN A 1 85 ? 4.399 15.007 8.821 1.00 84.06 85 ASN A O 1
ATOM 658 N N . ASN A 1 86 ? 2.949 15.321 10.505 1.00 86.00 86 ASN A N 1
ATOM 659 C CA . ASN A 1 86 ? 3.243 14.069 11.205 1.00 86.00 86 ASN A CA 1
ATOM 660 C C . ASN A 1 86 ? 1.996 13.198 11.421 1.00 86.00 86 ASN A C 1
ATOM 662 O O . ASN A 1 86 ? 2.011 12.318 12.281 1.00 86.00 86 ASN A O 1
ATOM 666 N N . CYS A 1 87 ? 0.919 13.454 10.669 1.00 89.94 87 CYS A N 1
ATOM 667 C CA . CYS A 1 87 ? -0.285 12.643 10.765 1.00 89.94 87 CYS A CA 1
ATOM 668 C C . CYS A 1 87 ? 0.020 11.174 10.475 1.00 89.94 87 CYS A C 1
ATOM 670 O O . CYS A 1 87 ? 0.729 10.876 9.505 1.00 89.94 87 CYS A O 1
ATOM 672 N N . PRO A 1 88 ? -0.538 10.258 11.276 1.00 91.88 88 PRO A N 1
ATOM 673 C CA . PRO A 1 88 ? -0.547 8.864 10.902 1.00 91.88 88 PRO A CA 1
ATOM 674 C C . PRO A 1 88 ? -1.451 8.655 9.686 1.00 91.88 88 PRO A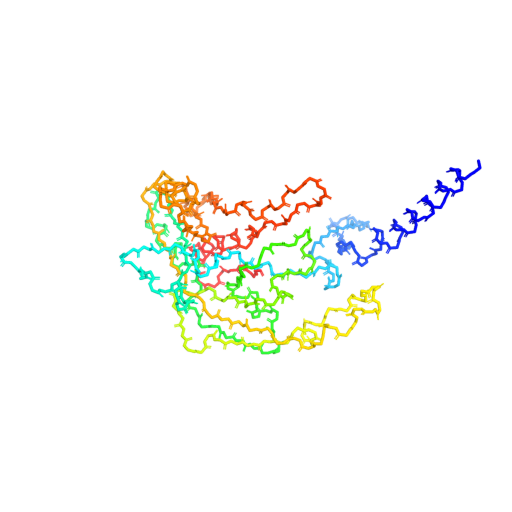 C 1
ATOM 676 O O . PRO A 1 88 ? -2.321 9.468 9.368 1.00 91.88 88 PRO A O 1
ATOM 679 N N . VAL A 1 89 ? -1.240 7.533 9.016 1.00 93.31 89 VAL A N 1
ATOM 680 C CA . VAL A 1 89 ? -2.023 7.113 7.859 1.00 93.31 89 VAL A CA 1
ATOM 681 C C . VAL A 1 89 ? -2.933 5.960 8.252 1.00 93.31 89 VAL A C 1
ATOM 683 O O . VAL A 1 89 ? -2.538 5.086 9.019 1.00 93.31 89 VAL A O 1
ATOM 686 N N . THR A 1 90 ? -4.153 5.944 7.729 1.00 93.56 90 THR A N 1
ATOM 687 C CA . THR A 1 90 ? -5.185 5.000 8.174 1.00 93.56 90 THR A CA 1
ATOM 688 C C . THR A 1 90 ? -5.453 3.930 7.125 1.00 93.56 90 THR A C 1
ATOM 690 O O . THR A 1 90 ? -5.590 4.238 5.940 1.00 93.56 90 THR A O 1
ATOM 693 N N . ILE A 1 91 ? -5.563 2.681 7.573 1.00 95.25 91 ILE A N 1
ATOM 694 C CA . ILE A 1 91 ? -6.043 1.532 6.806 1.00 95.25 91 ILE A CA 1
ATOM 695 C C . ILE A 1 91 ? -7.301 1.016 7.504 1.00 95.25 91 ILE A C 1
ATOM 697 O O . ILE A 1 91 ? -7.272 0.710 8.697 1.00 95.25 91 ILE A O 1
ATOM 701 N N . LEU A 1 92 ? -8.410 0.914 6.775 1.00 95.56 92 LEU A N 1
ATOM 702 C CA . LEU A 1 92 ? -9.651 0.369 7.327 1.00 95.56 92 LEU A CA 1
ATOM 703 C C . LEU A 1 92 ? -9.747 -1.137 7.065 1.00 95.56 92 LEU A C 1
ATOM 705 O O . LEU A 1 92 ? -9.297 -1.632 6.034 1.00 95.56 92 LEU A O 1
ATOM 709 N N . LEU A 1 93 ? -10.356 -1.866 7.993 1.00 96.44 93 LEU A N 1
ATOM 710 C CA . LEU A 1 93 ? -10.661 -3.284 7.853 1.00 96.44 93 LEU A CA 1
ATOM 711 C C . LEU A 1 93 ? -12.115 -3.549 8.229 1.00 96.44 93 LEU A C 1
ATOM 713 O O . LEU A 1 93 ? -12.636 -2.979 9.187 1.00 96.44 93 LEU A O 1
ATOM 717 N N . THR A 1 94 ? -12.745 -4.460 7.505 1.00 97.06 94 THR A N 1
ATOM 718 C CA . THR A 1 94 ? -14.057 -5.019 7.828 1.00 97.06 94 THR A CA 1
ATOM 719 C C . THR A 1 94 ? -14.118 -6.476 7.365 1.00 97.06 94 THR A C 1
ATOM 721 O O . THR A 1 94 ? -13.166 -6.978 6.766 1.00 97.06 94 THR A O 1
ATOM 724 N N . GLY A 1 95 ? -15.196 -7.183 7.682 1.00 95.56 95 GLY A N 1
ATOM 725 C CA . GLY A 1 95 ? -15.408 -8.569 7.271 1.00 95.56 95 GLY A CA 1
ATOM 726 C C . GLY A 1 95 ? -16.303 -9.329 8.243 1.00 95.56 95 GLY A C 1
ATOM 727 O O . GLY A 1 95 ? -16.676 -8.813 9.297 1.00 95.56 95 GLY A O 1
ATOM 728 N N . THR A 1 96 ? -16.629 -10.578 7.908 1.00 94.62 96 THR A N 1
ATOM 729 C CA . THR A 1 96 ? -17.561 -11.397 8.708 1.00 94.62 96 THR A CA 1
ATOM 730 C C . THR A 1 96 ? -16.992 -11.810 10.068 1.00 94.62 96 THR A C 1
ATOM 732 O O . THR A 1 96 ? -17.731 -11.906 11.045 1.00 94.62 96 THR A O 1
ATOM 735 N N . ASN A 1 97 ? -15.677 -12.035 10.157 1.00 94.88 97 ASN A N 1
ATOM 736 C CA . ASN A 1 97 ? -15.013 -12.497 11.374 1.00 94.88 97 ASN A CA 1
ATOM 737 C C . ASN A 1 97 ? -14.074 -11.426 11.947 1.00 94.88 97 ASN A C 1
ATOM 739 O O . ASN A 1 97 ? -12.919 -11.289 11.537 1.00 94.88 97 ASN A O 1
ATOM 743 N N . GLN A 1 98 ? -14.558 -10.706 12.959 1.00 93.56 98 GLN A N 1
ATOM 744 C CA . GLN A 1 98 ? -13.800 -9.646 13.628 1.00 93.56 98 GLN A CA 1
ATOM 745 C C . GLN A 1 98 ? -12.539 -10.152 14.342 1.00 93.56 98 GLN A C 1
ATOM 747 O O . GLN A 1 98 ? -11.527 -9.453 14.370 1.00 93.56 98 GLN A O 1
ATOM 752 N N . SER A 1 99 ? -12.558 -11.364 14.903 1.00 94.06 99 SER A N 1
ATOM 753 C CA . SER A 1 99 ? -11.388 -11.936 15.586 1.00 94.06 99 SER A CA 1
ATOM 754 C C . SER A 1 99 ? -10.250 -12.226 14.600 1.00 94.06 99 SER A C 1
ATOM 756 O O . SER A 1 99 ? -9.087 -11.873 14.840 1.00 94.06 99 SER A O 1
ATOM 758 N N . LEU A 1 100 ? -10.594 -12.797 13.442 1.00 94.31 100 LEU A N 1
ATOM 759 C CA . LEU A 1 100 ? -9.653 -12.996 12.343 1.00 94.31 100 LEU A CA 1
ATOM 760 C C . LEU A 1 100 ? -9.157 -11.648 11.810 1.00 94.31 100 LEU A C 1
ATOM 762 O O . LEU A 1 100 ? -7.951 -11.453 11.672 1.00 94.31 100 LEU A O 1
ATOM 766 N N . GLY A 1 101 ? -10.060 -10.687 11.611 1.00 94.12 101 GLY A N 1
ATOM 767 C CA . GLY A 1 101 ? -9.712 -9.337 11.181 1.00 94.12 101 GLY A CA 1
ATOM 768 C C . GLY A 1 101 ? -8.770 -8.603 12.133 1.00 94.12 101 GLY A C 1
ATOM 769 O O . GLY A 1 101 ? -7.823 -7.962 11.683 1.00 94.12 101 GLY A O 1
ATOM 770 N N . ALA A 1 102 ? -8.945 -8.755 13.448 1.00 93.38 102 ALA A N 1
ATOM 771 C CA . ALA A 1 102 ? -8.026 -8.215 14.447 1.00 93.38 102 ALA A CA 1
ATOM 772 C C . ALA A 1 102 ? -6.633 -8.859 14.359 1.00 93.38 102 ALA A C 1
ATOM 774 O O . ALA A 1 102 ? -5.623 -8.179 14.553 1.00 93.38 102 ALA A O 1
ATOM 775 N N . THR A 1 103 ? -6.566 -10.155 14.045 1.00 93.25 103 THR A N 1
ATOM 776 C CA . THR A 1 103 ? -5.296 -10.857 13.817 1.00 93.25 103 THR A CA 1
ATOM 777 C C . THR A 1 103 ? -4.610 -10.363 12.545 1.00 93.25 103 THR A C 1
ATOM 779 O O . THR A 1 103 ? -3.456 -9.948 12.608 1.00 93.25 103 THR A O 1
ATOM 782 N N . LEU A 1 104 ? -5.321 -10.311 11.414 1.00 93.88 104 LEU A N 1
ATOM 783 C CA . LEU A 1 104 ? -4.764 -9.820 10.148 1.00 93.88 104 LEU A CA 1
ATOM 784 C C . LEU A 1 104 ? -4.343 -8.351 10.240 1.00 93.88 104 LEU A C 1
ATOM 786 O O . LEU A 1 104 ? -3.241 -8.000 9.832 1.00 93.88 104 LEU A O 1
ATOM 790 N N . SER A 1 105 ? -5.160 -7.509 10.873 1.00 92.44 105 SER A N 1
ATOM 791 C CA . SER A 1 105 ? -4.841 -6.107 11.160 1.00 92.44 105 SER A CA 1
ATOM 792 C C . SER A 1 105 ? -3.505 -5.953 11.892 1.00 92.44 105 SER A C 1
ATOM 794 O O . SER A 1 105 ? -2.711 -5.071 11.575 1.00 92.44 105 SER A O 1
ATOM 796 N N . ARG A 1 106 ? -3.193 -6.840 12.842 1.00 90.06 106 ARG A N 1
ATOM 797 C CA . ARG A 1 106 ? -1.916 -6.808 13.573 1.00 90.06 106 ARG A CA 1
ATOM 798 C C . ARG A 1 106 ? -0.712 -7.229 12.729 1.00 90.06 106 ARG A C 1
ATOM 800 O O . ARG A 1 106 ? 0.393 -6.824 13.093 1.00 90.06 106 ARG A O 1
ATOM 807 N N . ASN A 1 107 ? -0.939 -8.002 11.668 1.00 91.56 107 ASN A N 1
ATOM 808 C CA . ASN A 1 107 ? 0.086 -8.542 10.773 1.00 91.56 107 ASN A CA 1
ATOM 809 C C . ASN A 1 107 ? 0.274 -7.697 9.497 1.00 91.56 107 ASN A C 1
ATOM 811 O O . ASN A 1 107 ? 1.290 -7.834 8.829 1.00 91.56 107 ASN A O 1
ATOM 815 N N . LEU A 1 108 ? -0.666 -6.800 9.160 1.00 90.19 108 LEU A N 1
ATOM 816 C CA . LEU A 1 108 ? -0.567 -5.923 7.980 1.00 90.19 108 LEU A CA 1
ATOM 817 C C . LEU A 1 108 ? 0.693 -5.052 7.980 1.00 90.19 108 LEU A C 1
ATOM 819 O O . LEU A 1 108 ? 1.290 -4.822 6.933 1.00 90.19 108 LEU A O 1
ATOM 823 N N . LEU A 1 109 ? 1.066 -4.522 9.146 1.00 87.50 109 LEU A N 1
ATOM 824 C CA . LEU A 1 109 ? 2.204 -3.623 9.294 1.00 87.50 109 LEU A CA 1
ATOM 825 C C . LEU A 1 109 ? 3.275 -4.272 10.160 1.00 87.50 109 LEU A C 1
ATOM 827 O O . LEU A 1 109 ? 3.008 -4.761 11.261 1.00 87.50 109 LEU A O 1
ATOM 831 N N . LEU A 1 110 ? 4.512 -4.221 9.677 1.00 77.12 110 LEU A N 1
ATOM 832 C CA . LEU A 1 110 ? 5.638 -4.866 10.331 1.00 77.12 110 LEU A CA 1
ATOM 833 C C . LEU A 1 110 ? 5.958 -4.174 11.656 1.00 77.12 110 LEU A C 1
ATOM 835 O O . LEU A 1 110 ? 6.221 -2.976 11.719 1.00 77.12 110 LEU A O 1
ATOM 839 N N . ARG A 1 111 ? 5.989 -4.962 12.733 1.00 68.44 111 ARG A N 1
ATOM 840 C CA . ARG A 1 111 ? 6.331 -4.488 14.086 1.00 68.44 111 ARG A CA 1
ATOM 841 C C . ARG A 1 111 ? 7.832 -4.316 14.321 1.00 68.44 111 ARG A C 1
ATOM 843 O O . ARG A 1 111 ? 8.233 -3.915 15.409 1.00 68.44 111 ARG A O 1
ATOM 850 N N . ARG A 1 112 ? 8.666 -4.676 13.346 1.00 67.00 112 ARG A N 1
ATOM 851 C CA . ARG A 1 112 ? 10.123 -4.588 13.466 1.00 67.00 112 ARG A CA 1
ATOM 852 C C . ARG A 1 112 ? 10.591 -3.183 13.113 1.00 67.00 112 ARG A C 1
ATOM 854 O O . ARG A 1 112 ? 10.070 -2.564 12.190 1.00 67.00 112 ARG A O 1
ATOM 861 N N . SER A 1 113 ? 11.594 -2.694 13.836 1.00 61.06 113 SER A N 1
ATOM 862 C CA . SER A 1 113 ? 12.346 -1.516 13.411 1.00 61.06 113 SER A CA 1
ATOM 863 C C . SER A 1 113 ? 12.972 -1.780 12.044 1.00 61.06 113 SER A C 1
ATOM 865 O O . SER A 1 113 ? 13.376 -2.906 11.758 1.00 61.06 113 SER A O 1
ATOM 867 N N . PHE A 1 114 ? 13.060 -0.741 11.217 1.00 64.50 114 PHE A N 1
ATOM 868 C CA . PHE A 1 114 ? 13.802 -0.794 9.964 1.00 64.50 114 PHE A CA 1
ATOM 869 C C . PHE A 1 114 ? 15.260 -1.143 10.288 1.00 64.50 114 PHE A C 1
ATOM 871 O O . PHE A 1 114 ? 15.948 -0.353 10.933 1.00 64.50 114 PHE A O 1
ATOM 878 N N . VAL A 1 115 ? 15.705 -2.347 9.930 1.00 57.22 115 VAL A N 1
ATOM 879 C CA . VAL A 1 115 ? 17.104 -2.764 10.066 1.00 57.22 115 VAL A CA 1
ATOM 880 C C . VAL A 1 115 ? 17.648 -2.888 8.657 1.00 57.22 115 VAL A C 1
ATOM 882 O O . VAL A 1 115 ? 17.276 -3.802 7.928 1.00 57.22 115 VAL A O 1
ATOM 885 N N . THR A 1 116 ? 18.482 -1.935 8.263 1.00 58.94 116 THR A N 1
ATOM 886 C CA . THR A 1 116 ? 19.174 -1.969 6.979 1.00 58.94 116 THR A CA 1
ATOM 887 C C . THR A 1 116 ? 20.553 -2.561 7.129 1.00 58.94 116 THR A C 1
ATOM 889 O O . THR A 1 116 ? 21.339 -2.140 7.977 1.00 58.94 116 THR A O 1
ATOM 892 N N . ASN A 1 117 ? 20.870 -3.486 6.232 1.00 62.44 117 ASN A N 1
ATOM 893 C CA . ASN A 1 117 ? 22.245 -3.797 5.898 1.00 62.44 117 ASN A CA 1
ATOM 894 C C . ASN A 1 117 ? 22.568 -3.096 4.572 1.00 62.44 117 ASN A C 1
ATOM 896 O O . ASN A 1 117 ? 21.894 -3.338 3.573 1.00 62.44 117 ASN A O 1
ATOM 900 N N . TYR A 1 118 ? 23.568 -2.209 4.559 1.00 60.00 118 TYR A N 1
ATOM 901 C CA . TYR A 1 118 ? 23.953 -1.464 3.352 1.00 60.00 118 TYR A CA 1
ATOM 902 C C . TYR A 1 118 ? 24.369 -2.401 2.205 1.00 60.00 118 TYR A C 1
ATOM 904 O O . TYR A 1 118 ? 24.107 -2.099 1.043 1.00 60.00 118 TYR A O 1
ATOM 912 N N . TYR A 1 119 ? 24.942 -3.563 2.537 1.00 63.03 119 TYR A N 1
ATOM 913 C CA . TYR A 1 119 ? 25.336 -4.583 1.564 1.00 63.03 119 TYR A CA 1
ATOM 914 C C . TYR A 1 119 ? 24.136 -5.258 0.871 1.00 63.03 119 TYR A C 1
ATOM 916 O O . TYR A 1 119 ? 24.262 -5.662 -0.279 1.00 63.03 119 TYR A O 1
ATOM 924 N N . ASP A 1 120 ? 22.958 -5.270 1.509 1.00 69.94 120 ASP A N 1
ATOM 925 C CA . ASP A 1 120 ? 21.720 -5.889 1.012 1.00 69.94 120 ASP A CA 1
ATOM 926 C C . ASP A 1 120 ? 20.571 -4.867 0.953 1.00 69.94 120 ASP A C 1
ATOM 928 O O . ASP A 1 120 ? 19.463 -5.083 1.461 1.00 69.94 120 ASP A O 1
ATOM 932 N N . LEU A 1 121 ? 20.833 -3.701 0.353 1.00 75.00 121 LEU A N 1
ATOM 933 C CA . LEU A 1 121 ? 19.864 -2.603 0.288 1.00 75.00 121 LEU A CA 1
ATOM 934 C C . LEU A 1 121 ? 18.545 -3.024 -0.380 1.00 75.00 121 LEU A C 1
ATOM 936 O O . LEU A 1 121 ? 17.482 -2.747 0.164 1.00 75.00 121 LEU A O 1
ATOM 940 N N . LEU A 1 122 ? 18.593 -3.714 -1.525 1.00 75.75 122 LEU A N 1
ATOM 941 C CA . LEU A 1 122 ? 17.386 -4.139 -2.253 1.00 75.75 122 LEU A CA 1
ATOM 942 C C . LEU A 1 122 ? 16.521 -5.088 -1.422 1.00 75.75 122 LEU A C 1
ATOM 944 O O . LEU A 1 122 ? 15.310 -4.907 -1.335 1.00 75.75 122 LEU A O 1
ATOM 948 N N . PHE A 1 123 ? 17.156 -6.052 -0.759 1.00 76.69 123 PHE A N 1
ATOM 949 C CA . PHE A 1 123 ? 16.478 -6.960 0.155 1.00 76.69 123 PHE A CA 1
ATOM 950 C C . PHE A 1 123 ? 15.864 -6.195 1.332 1.00 76.69 123 PHE A C 1
ATOM 952 O O . PHE A 1 123 ? 14.692 -6.381 1.642 1.00 76.69 123 PHE A O 1
ATOM 959 N N . SER A 1 124 ? 16.607 -5.257 1.926 1.00 77.06 124 SER A N 1
ATOM 960 C CA . SER A 1 124 ? 16.107 -4.410 3.015 1.00 77.06 124 SER A CA 1
ATOM 961 C C . SER A 1 124 ? 14.897 -3.568 2.583 1.00 77.06 124 SER A C 1
ATOM 963 O O . SER A 1 124 ? 13.955 -3.406 3.354 1.00 77.06 124 SER A O 1
ATOM 965 N N . LEU A 1 125 ? 14.879 -3.042 1.354 1.00 79.75 125 LEU A N 1
ATOM 966 C CA . LEU A 1 125 ? 13.732 -2.301 0.817 1.00 79.75 125 LEU A CA 1
ATOM 967 C C . LEU A 1 125 ? 12.526 -3.225 0.579 1.00 79.75 125 LEU A C 1
ATOM 969 O O . LEU A 1 125 ? 11.400 -2.866 0.933 1.00 79.75 125 LEU A O 1
ATOM 973 N N . ALA A 1 126 ? 12.766 -4.424 0.046 1.00 81.00 126 ALA A N 1
ATOM 974 C CA . ALA A 1 126 ? 11.740 -5.436 -0.175 1.00 81.00 126 ALA A CA 1
ATOM 975 C C . ALA A 1 126 ? 11.178 -5.995 1.143 1.00 81.00 126 ALA A C 1
ATOM 977 O O . ALA A 1 126 ? 10.010 -6.342 1.217 1.00 81.00 126 ALA A O 1
ATOM 978 N N . GLU A 1 127 ? 11.949 -6.050 2.227 1.00 81.25 127 GLU A N 1
ATOM 979 C CA . GLU A 1 127 ? 11.436 -6.545 3.507 1.00 81.25 127 GLU A CA 1
ATOM 980 C C . GLU A 1 127 ? 10.465 -5.586 4.207 1.00 81.25 127 GLU A C 1
ATOM 982 O O . GLU A 1 127 ? 9.777 -6.016 5.131 1.00 81.25 127 GLU A O 1
ATOM 987 N N . ASN A 1 128 ? 10.416 -4.308 3.817 1.00 84.31 128 ASN A N 1
ATOM 988 C CA . ASN A 1 128 ? 9.691 -3.262 4.538 1.00 84.31 128 ASN A CA 1
ATOM 989 C C . ASN A 1 128 ? 8.453 -2.762 3.790 1.00 84.31 128 ASN A C 1
ATOM 991 O O . ASN A 1 128 ? 8.346 -2.867 2.572 1.00 84.31 128 ASN A O 1
ATOM 995 N N . VAL A 1 129 ? 7.495 -2.174 4.510 1.00 89.19 129 VAL A N 1
ATOM 996 C CA . VAL A 1 129 ? 6.294 -1.594 3.890 1.00 89.19 129 VAL A CA 1
ATOM 997 C C . VAL A 1 129 ? 6.592 -0.160 3.475 1.00 89.19 129 VAL A C 1
ATOM 999 O O . VAL A 1 129 ? 6.326 0.790 4.211 1.00 89.19 129 VAL A O 1
ATOM 1002 N N . LEU A 1 130 ? 7.183 -0.008 2.294 1.00 90.00 130 LEU A N 1
ATOM 1003 C CA . LEU A 1 130 ? 7.537 1.301 1.769 1.00 90.00 130 LEU A CA 1
ATOM 1004 C C . LEU A 1 130 ? 6.371 1.953 1.021 1.00 90.00 130 LEU A C 1
ATOM 1006 O O . LEU A 1 130 ? 5.595 1.299 0.321 1.00 90.00 130 LEU A O 1
ATOM 1010 N N . ALA A 1 131 ? 6.278 3.268 1.158 1.00 92.38 131 ALA A N 1
ATOM 1011 C CA . ALA A 1 131 ? 5.232 4.092 0.594 1.00 92.38 131 ALA A CA 1
ATOM 1012 C C . ALA A 1 131 ? 5.751 5.429 0.080 1.00 92.38 131 ALA A C 1
ATOM 1014 O O . ALA A 1 131 ? 6.854 5.874 0.392 1.00 92.38 131 ALA A O 1
ATOM 1015 N N . THR A 1 132 ? 4.909 6.101 -0.688 1.00 92.56 132 THR A N 1
ATOM 1016 C CA . THR A 1 132 ? 5.151 7.440 -1.204 1.00 92.56 132 THR A CA 1
ATOM 1017 C C . THR A 1 132 ? 3.844 8.218 -1.277 1.00 92.56 132 THR A C 1
ATOM 1019 O O . THR A 1 132 ? 2.762 7.645 -1.382 1.00 92.56 132 THR A O 1
ATOM 1022 N N . THR A 1 133 ? 3.951 9.542 -1.258 1.00 91.69 133 THR A N 1
ATOM 1023 C CA . THR A 1 133 ? 2.842 10.452 -1.593 1.00 91.69 133 THR A CA 1
ATOM 1024 C C . THR A 1 133 ? 2.816 10.793 -3.089 1.00 91.69 133 THR A C 1
ATOM 1026 O O . THR A 1 133 ? 1.977 11.571 -3.540 1.00 91.69 133 THR A O 1
ATOM 1029 N N . TYR A 1 134 ? 3.753 10.248 -3.875 1.00 89.81 134 TYR A N 1
ATOM 1030 C CA . TYR A 1 134 ? 3.851 10.486 -5.310 1.00 89.81 134 TYR A CA 1
ATOM 1031 C C . TYR A 1 134 ? 2.994 9.485 -6.098 1.00 89.81 134 TYR A C 1
ATOM 1033 O O . TYR A 1 134 ? 3.124 8.267 -5.952 1.00 89.81 134 TYR A O 1
ATOM 1041 N N . LYS A 1 135 ? 2.138 9.996 -6.985 1.00 87.38 135 LYS A N 1
ATOM 1042 C CA . LYS A 1 135 ? 1.345 9.186 -7.927 1.00 87.38 135 LYS A CA 1
ATOM 1043 C C . LYS A 1 135 ? 2.230 8.281 -8.799 1.00 87.38 135 LYS A C 1
ATOM 1045 O O . LYS A 1 135 ? 3.424 8.526 -8.952 1.00 87.38 135 LYS A O 1
ATOM 1050 N N . GLY A 1 136 ? 1.656 7.215 -9.351 1.00 84.50 136 GLY A N 1
ATOM 1051 C CA . GLY A 1 136 ? 2.378 6.339 -10.279 1.00 84.50 136 GLY A CA 1
ATOM 1052 C C . GLY A 1 136 ? 2.789 7.055 -11.572 1.00 84.50 136 GLY A C 1
ATOM 1053 O O . GLY A 1 136 ? 2.306 8.148 -11.881 1.00 84.50 136 GLY A O 1
ATOM 1054 N N . SER A 1 137 ? 3.691 6.436 -12.331 1.00 82.00 137 SER A N 1
ATOM 1055 C CA . SER A 1 137 ? 3.978 6.820 -13.721 1.00 82.00 137 SER A CA 1
ATOM 1056 C C . SER A 1 137 ? 3.129 5.977 -14.679 1.00 82.00 137 SER A C 1
ATOM 1058 O O . SER A 1 137 ? 2.455 5.043 -14.254 1.00 82.00 137 SER A O 1
ATOM 1060 N N . ALA A 1 138 ? 3.162 6.289 -15.973 1.00 76.44 138 ALA A N 1
ATOM 1061 C CA . ALA A 1 138 ? 2.595 5.434 -17.019 1.00 76.44 138 ALA A CA 1
ATOM 1062 C C . ALA A 1 138 ? 3.329 4.081 -17.141 1.00 76.44 138 ALA A C 1
ATOM 1064 O O . ALA A 1 138 ? 2.812 3.144 -17.738 1.00 76.44 138 ALA A O 1
ATOM 1065 N N . THR A 1 139 ? 4.531 3.969 -16.565 1.00 75.00 139 THR A N 1
ATOM 1066 C CA . THR A 1 139 ? 5.369 2.763 -16.598 1.00 75.00 139 THR A CA 1
ATOM 1067 C C . THR A 1 139 ? 5.826 2.370 -15.196 1.00 75.00 139 THR A C 1
ATOM 1069 O O . THR A 1 139 ? 6.123 3.246 -14.384 1.00 75.00 139 THR A O 1
ATOM 1072 N N . ASN A 1 140 ? 6.003 1.069 -14.954 1.00 69.06 140 ASN A N 1
ATOM 1073 C CA . ASN A 1 140 ? 6.577 0.534 -13.711 1.00 69.06 140 ASN A CA 1
ATOM 1074 C C . ASN A 1 140 ? 8.093 0.265 -13.793 1.00 69.06 140 ASN A C 1
ATOM 1076 O O . ASN A 1 140 ? 8.638 -0.326 -12.871 1.00 69.06 140 ASN A O 1
ATOM 1080 N N . TYR A 1 141 ? 8.774 0.683 -14.871 1.00 68.25 141 TYR A N 1
ATOM 1081 C CA . TYR A 1 141 ? 10.209 0.421 -15.066 1.00 68.25 141 TYR A CA 1
ATOM 1082 C C . TYR A 1 141 ? 11.079 0.968 -13.930 1.00 68.25 141 TYR A C 1
ATOM 1084 O O . TYR A 1 141 ? 11.995 0.299 -13.475 1.00 68.25 141 TYR A O 1
ATOM 1092 N N . LEU A 1 142 ? 10.780 2.183 -13.471 1.00 72.75 142 LEU A N 1
ATOM 1093 C CA . LEU A 1 142 ? 11.390 2.790 -12.300 1.00 72.75 142 LEU A CA 1
ATOM 1094 C C . LEU A 1 142 ? 10.285 3.488 -11.518 1.00 72.75 142 LEU A C 1
ATOM 1096 O O . LEU A 1 142 ? 9.556 4.316 -12.072 1.00 72.75 142 LEU A O 1
ATOM 1100 N N . ASP A 1 143 ? 10.126 3.125 -10.246 1.00 78.69 143 ASP A N 1
ATOM 1101 C CA . ASP A 1 143 ? 9.048 3.676 -9.434 1.00 78.69 143 ASP A CA 1
ATOM 1102 C C . ASP A 1 143 ? 9.228 5.195 -9.299 1.00 78.69 143 ASP A C 1
ATOM 1104 O O . ASP A 1 143 ? 10.211 5.686 -8.738 1.00 78.69 143 ASP A O 1
ATOM 1108 N N . ALA A 1 144 ? 8.244 5.945 -9.800 1.00 80.25 144 ALA A N 1
ATOM 1109 C CA . ALA A 1 144 ? 8.269 7.403 -9.805 1.00 80.25 144 ALA A CA 1
ATOM 1110 C C . ALA A 1 144 ? 8.450 8.005 -8.406 1.00 80.25 144 ALA A C 1
ATOM 1112 O O . ALA A 1 144 ? 9.008 9.086 -8.278 1.00 80.25 144 ALA A O 1
ATOM 1113 N N . GLY A 1 145 ? 8.016 7.311 -7.353 1.00 82.50 145 GLY A N 1
ATOM 1114 C CA . GLY A 1 145 ? 8.200 7.735 -5.970 1.00 82.50 145 GLY A CA 1
ATOM 1115 C C . GLY A 1 145 ? 9.651 7.653 -5.501 1.00 82.50 145 GLY A C 1
ATOM 1116 O O . GLY A 1 145 ? 10.051 8.487 -4.696 1.00 82.50 145 GLY A O 1
ATOM 1117 N N . ILE A 1 146 ? 10.443 6.715 -6.035 1.00 80.75 146 ILE A N 1
ATOM 1118 C CA . ILE A 1 146 ? 11.875 6.566 -5.721 1.00 80.75 146 ILE A CA 1
ATOM 1119 C C . ILE A 1 146 ? 12.696 7.675 -6.386 1.00 80.75 146 ILE A C 1
ATOM 1121 O O . ILE A 1 146 ? 13.641 8.179 -5.789 1.00 80.75 146 ILE A O 1
ATOM 1125 N N . VAL A 1 147 ? 12.329 8.078 -7.606 1.00 76.50 147 VAL A N 1
ATOM 1126 C CA . VAL A 1 147 ? 13.017 9.159 -8.335 1.00 76.50 147 VAL A CA 1
ATOM 1127 C C . VAL A 1 147 ? 12.431 10.550 -8.095 1.00 76.50 147 VAL A C 1
ATOM 1129 O O . VAL A 1 147 ? 13.074 11.544 -8.427 1.00 76.50 147 VAL A O 1
ATOM 1132 N N . SER A 1 148 ? 11.238 10.660 -7.502 1.00 78.69 148 SER A N 1
ATOM 1133 C CA . SER A 1 148 ? 10.609 11.948 -7.171 1.00 78.69 148 SER A CA 1
ATOM 1134 C C . SER A 1 148 ? 11.346 12.690 -6.068 1.00 78.69 148 SER A C 1
ATOM 1136 O O . SER A 1 148 ? 11.975 12.061 -5.223 1.00 78.69 148 SER A O 1
ATOM 1138 N N . ASP A 1 149 ? 11.205 14.013 -6.012 1.00 78.12 149 ASP A N 1
ATOM 1139 C CA . ASP A 1 149 ? 11.691 14.911 -4.949 1.00 78.12 149 ASP A CA 1
ATOM 1140 C C . ASP A 1 149 ? 11.100 14.630 -3.547 1.00 78.12 149 ASP A C 1
ATOM 1142 O O . ASP A 1 149 ? 11.462 15.279 -2.566 1.00 78.12 149 ASP A O 1
ATOM 1146 N N . ARG A 1 150 ? 10.197 13.648 -3.430 1.00 84.44 150 ARG A N 1
ATOM 1147 C CA . ARG A 1 150 ? 9.462 13.336 -2.202 1.00 84.44 150 ARG A CA 1
ATOM 1148 C C . ARG A 1 150 ? 10.175 12.313 -1.330 1.00 84.44 150 ARG A C 1
ATOM 1150 O O . ARG A 1 150 ? 10.972 11.505 -1.796 1.00 84.44 150 ARG A O 1
ATOM 1157 N N . PHE A 1 151 ? 9.826 12.318 -0.047 1.00 88.12 151 PHE A N 1
ATOM 1158 C CA . PHE A 1 151 ? 10.259 11.293 0.897 1.00 88.12 151 PHE A CA 1
ATOM 1159 C C . PHE A 1 151 ? 9.645 9.935 0.561 1.00 88.12 151 PHE A C 1
ATOM 1161 O O . PHE A 1 151 ? 8.484 9.845 0.148 1.00 88.12 151 PHE A O 1
ATOM 1168 N N . ILE A 1 152 ? 10.424 8.883 0.805 1.00 89.12 152 ILE A N 1
ATOM 1169 C CA . ILE A 1 152 ? 9.883 7.534 0.937 1.00 89.12 152 ILE A CA 1
ATOM 1170 C C . ILE A 1 152 ? 9.469 7.378 2.394 1.00 89.12 152 ILE A C 1
ATOM 1172 O O . ILE A 1 152 ? 10.149 7.849 3.306 1.00 89.12 152 ILE A O 1
ATOM 1176 N N . TYR A 1 153 ? 8.343 6.724 2.619 1.00 90.19 153 TYR A N 1
ATOM 1177 C CA . TYR A 1 153 ? 7.836 6.467 3.951 1.00 90.19 153 TYR A CA 1
ATOM 1178 C C . TYR A 1 153 ? 7.905 4.981 4.254 1.00 90.19 153 TYR A C 1
ATOM 1180 O O . TYR A 1 153 ? 7.572 4.165 3.405 1.00 90.19 153 TYR A O 1
ATOM 1188 N N . ASN A 1 154 ? 8.317 4.624 5.460 1.00 90.00 154 ASN A N 1
ATOM 1189 C CA . ASN A 1 154 ? 8.199 3.272 5.976 1.00 90.00 154 ASN A CA 1
ATOM 1190 C C . ASN A 1 154 ? 6.981 3.213 6.902 1.00 90.00 154 ASN A C 1
ATOM 1192 O O . ASN A 1 154 ? 6.959 3.901 7.927 1.00 90.00 154 ASN A O 1
ATOM 1196 N N . LEU A 1 155 ? 5.962 2.437 6.533 1.00 90.06 155 LEU A N 1
ATOM 1197 C CA . LEU A 1 155 ? 4.745 2.293 7.330 1.00 90.06 155 LEU A CA 1
ATOM 1198 C C . LEU A 1 155 ? 4.996 1.315 8.469 1.00 90.06 155 LEU A C 1
ATOM 1200 O O . LEU A 1 155 ? 5.249 0.130 8.247 1.00 90.06 155 LEU A O 1
ATOM 1204 N N . GLN A 1 156 ? 4.865 1.806 9.698 1.00 89.31 156 GLN A N 1
ATOM 1205 C CA . GLN A 1 156 ? 5.021 0.997 10.903 1.00 89.31 156 GLN A CA 1
ATOM 1206 C C . GLN A 1 156 ? 3.861 1.237 11.875 1.00 89.31 156 GLN A C 1
ATOM 1208 O O . GLN A 1 156 ? 3.322 2.341 11.918 1.00 89.31 156 GLN A O 1
ATOM 1213 N N . PRO A 1 157 ? 3.492 0.260 12.723 1.00 89.12 157 PRO A N 1
ATOM 1214 C CA . PRO A 1 157 ? 2.475 0.469 13.757 1.00 89.12 157 PRO A CA 1
ATOM 1215 C C . PRO A 1 157 ? 2.858 1.563 14.762 1.00 89.12 157 PRO A C 1
ATOM 1217 O O . PRO A 1 157 ? 1.993 2.214 15.344 1.00 89.12 157 PRO A O 1
ATOM 1220 N N . ARG A 1 158 ? 4.164 1.732 15.007 1.00 86.69 158 ARG A N 1
ATOM 1221 C CA . ARG A 1 158 ? 4.745 2.766 15.869 1.00 86.69 158 ARG A CA 1
ATOM 1222 C C . ARG A 1 158 ? 6.100 3.174 15.315 1.00 86.69 158 ARG A C 1
ATOM 1224 O O . ARG A 1 158 ? 6.928 2.310 15.039 1.00 86.69 158 ARG A O 1
ATO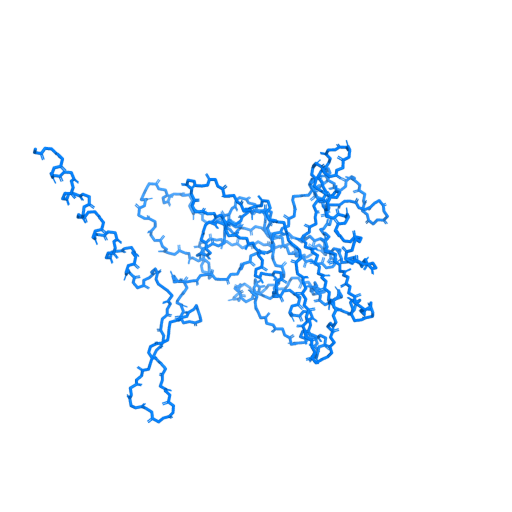M 1231 N N . CYS A 1 159 ? 6.336 4.476 15.219 1.00 85.62 159 CYS A N 1
ATOM 1232 C CA . CYS A 1 159 ? 7.631 5.002 14.816 1.00 85.62 159 CYS A CA 1
ATOM 1233 C C . CYS A 1 159 ? 8.573 5.129 16.012 1.00 85.62 159 CYS A C 1
ATOM 1235 O O . CYS A 1 159 ? 8.186 5.587 17.085 1.00 85.62 159 CYS A O 1
ATOM 1237 N N . THR A 1 160 ? 9.830 4.739 15.813 1.00 76.94 160 THR A N 1
ATOM 1238 C CA . THR A 1 160 ? 10.913 4.914 16.793 1.00 76.94 160 THR A CA 1
ATOM 1239 C C . THR A 1 160 ? 11.949 5.887 16.239 1.00 76.94 160 THR A C 1
ATOM 1241 O O . THR A 1 160 ? 12.111 5.988 15.028 1.00 76.94 160 THR A O 1
ATOM 1244 N N . GLN A 1 161 ? 12.701 6.601 17.076 1.00 65.19 161 GLN A N 1
ATOM 1245 C CA . GLN A 1 161 ? 13.671 7.597 16.582 1.00 65.19 161 GLN A CA 1
ATOM 1246 C C . GLN A 1 161 ? 14.757 7.010 15.650 1.00 65.19 161 GLN A C 1
ATOM 1248 O O . GLN A 1 161 ? 15.303 7.728 14.821 1.00 65.19 161 GLN A O 1
ATOM 1253 N N . LYS A 1 162 ? 15.020 5.695 15.720 1.00 63.41 162 LYS A N 1
ATOM 1254 C CA . LYS A 1 162 ? 15.985 4.973 14.867 1.00 63.41 162 LYS A CA 1
ATOM 1255 C C . LYS A 1 162 ? 15.429 4.522 13.507 1.00 63.41 162 LYS A C 1
ATOM 1257 O O . LYS A 1 162 ? 16.099 3.788 12.796 1.00 63.41 162 LYS A O 1
ATOM 1262 N N . SER A 1 163 ? 14.200 4.898 13.156 1.00 65.38 163 SER A N 1
ATOM 1263 C CA . SER A 1 163 ? 13.528 4.399 11.943 1.00 65.38 163 SER A CA 1
ATOM 1264 C C . SER A 1 163 ? 13.744 5.258 10.691 1.00 65.38 163 SER A C 1
ATOM 1266 O O . SER A 1 163 ? 13.250 4.901 9.623 1.00 65.38 163 SER A O 1
ATOM 1268 N N . ASN A 1 164 ? 14.503 6.353 10.801 1.00 72.19 164 ASN A N 1
ATOM 1269 C CA . ASN A 1 164 ? 14.873 7.191 9.663 1.00 72.19 164 ASN A CA 1
ATOM 1270 C C . ASN A 1 164 ? 16.225 6.746 9.096 1.00 72.19 164 ASN A C 1
ATOM 1272 O O . ASN A 1 164 ? 17.199 6.605 9.834 1.00 72.19 164 ASN A O 1
ATOM 1276 N N . PHE A 1 165 ? 16.291 6.559 7.782 1.00 76.56 165 PHE A N 1
ATOM 1277 C CA . PHE A 1 165 ? 17.508 6.173 7.070 1.00 76.56 165 PHE A CA 1
ATOM 1278 C C . PHE A 1 165 ? 17.528 6.835 5.696 1.00 76.56 165 PHE A C 1
ATOM 1280 O O . PHE A 1 165 ? 16.501 7.280 5.194 1.00 76.56 165 PHE A O 1
ATOM 1287 N N . SER A 1 166 ? 18.693 6.901 5.068 1.00 78.25 166 SER A N 1
ATOM 1288 C CA . SER A 1 166 ? 18.842 7.475 3.738 1.00 78.25 166 SER A CA 1
ATOM 1289 C C . SER A 1 166 ? 19.787 6.646 2.890 1.00 78.25 166 SER A C 1
ATOM 1291 O O . SER A 1 166 ? 20.816 6.205 3.398 1.00 78.25 166 SER A O 1
ATOM 1293 N N . PHE A 1 167 ? 19.491 6.516 1.604 1.00 76.00 167 PHE A N 1
ATOM 1294 C CA . PHE A 1 167 ? 20.352 5.848 0.630 1.00 76.00 167 PHE A CA 1
ATOM 1295 C C . PHE A 1 167 ? 20.544 6.725 -0.606 1.00 76.00 167 PHE A C 1
ATOM 1297 O O . PHE A 1 167 ? 19.758 7.637 -0.846 1.00 76.00 167 PHE A O 1
ATOM 1304 N N . SER A 1 168 ? 21.579 6.455 -1.395 1.00 72.88 168 SER A N 1
ATOM 1305 C CA . SER A 1 168 ? 21.840 7.189 -2.634 1.00 72.88 168 SER A CA 1
ATOM 1306 C C . SER A 1 168 ? 21.255 6.448 -3.833 1.00 72.88 168 SER A C 1
ATOM 1308 O O . SER A 1 168 ? 21.546 5.272 -4.048 1.00 72.88 168 SER A O 1
ATOM 1310 N N . VAL A 1 169 ? 20.461 7.146 -4.639 1.00 68.88 169 VAL A N 1
ATOM 1311 C CA . VAL A 1 169 ? 20.063 6.699 -5.978 1.00 68.88 169 VAL A CA 1
ATOM 1312 C C . VAL A 1 169 ? 21.185 7.083 -6.950 1.00 68.88 169 VAL A C 1
ATOM 1314 O O . VAL A 1 169 ? 21.687 8.206 -6.894 1.00 68.88 169 VAL A O 1
ATOM 1317 N N . GLY A 1 170 ? 21.610 6.148 -7.804 1.00 64.19 170 GLY A N 1
ATOM 1318 C CA . GLY A 1 170 ? 22.736 6.316 -8.735 1.00 64.19 170 GLY A CA 1
ATOM 1319 C C . GLY A 1 170 ? 24.031 5.599 -8.323 1.00 64.19 170 GLY A C 1
ATOM 1320 O O . GLY A 1 170 ? 24.963 5.527 -9.115 1.00 64.19 170 GLY A O 1
ATOM 1321 N N . GLN A 1 171 ? 24.098 5.018 -7.120 1.00 62.31 171 GLN A N 1
ATOM 1322 C CA . GLN A 1 171 ? 25.209 4.154 -6.684 1.00 62.31 171 GLN A CA 1
ATOM 1323 C C . GLN A 1 171 ? 24.760 2.692 -6.640 1.00 62.31 171 GLN A C 1
ATOM 1325 O O . GLN A 1 171 ? 23.580 2.448 -6.397 1.00 62.31 171 GLN A O 1
ATOM 1330 N N . PRO A 1 172 ? 25.648 1.699 -6.833 1.00 60.22 172 PRO A N 1
ATOM 1331 C CA . PRO A 1 172 ? 25.307 0.295 -6.601 1.00 60.22 172 PRO A CA 1
ATOM 1332 C C . PRO A 1 172 ? 24.696 0.083 -5.197 1.00 60.22 172 PRO A C 1
ATOM 1334 O O . PRO A 1 172 ? 25.210 0.662 -4.241 1.00 60.22 172 PRO A O 1
ATOM 1337 N N . PRO A 1 173 ? 23.618 -0.714 -5.038 1.00 60.56 173 PRO A N 1
ATOM 1338 C CA . PRO A 1 173 ? 22.901 -1.509 -6.032 1.00 60.56 173 PRO A CA 1
ATOM 1339 C C . PRO A 1 173 ? 21.684 -0.773 -6.627 1.00 60.56 173 PRO A C 1
ATOM 1341 O O . PRO A 1 173 ? 20.735 -1.414 -7.052 1.00 60.56 173 PRO A O 1
ATOM 1344 N N . LEU A 1 174 ? 21.674 0.558 -6.714 1.00 66.88 174 LEU A N 1
ATOM 1345 C CA . LEU A 1 174 ? 20.651 1.413 -7.354 1.00 66.88 174 LEU A CA 1
ATOM 1346 C C . LEU A 1 174 ? 21.261 2.370 -8.409 1.00 66.88 174 LEU A C 1
ATOM 1348 O O . LEU A 1 174 ? 20.814 3.502 -8.566 1.00 66.88 174 LEU A O 1
ATOM 1352 N N . ASN A 1 175 ? 22.287 1.921 -9.140 1.00 63.25 175 ASN A N 1
ATOM 1353 C CA . ASN A 1 175 ? 22.732 2.539 -10.388 1.00 63.25 175 ASN A CA 1
ATOM 1354 C C . ASN A 1 175 ? 21.778 2.109 -11.518 1.00 63.25 175 ASN A C 1
ATOM 1356 O O . ASN A 1 175 ? 21.650 0.914 -11.786 1.00 63.25 175 ASN A O 1
ATOM 1360 N N . PHE A 1 176 ? 21.039 3.044 -12.105 1.00 60.03 176 PHE A N 1
ATOM 1361 C CA . PHE A 1 176 ? 20.205 2.776 -13.275 1.00 60.03 176 PHE A CA 1
ATOM 1362 C C . PHE A 1 176 ? 20.952 3.322 -14.483 1.00 60.03 176 PHE A C 1
ATOM 1364 O O . PHE A 1 176 ? 21.114 4.531 -14.604 1.00 60.03 176 PHE A O 1
ATOM 1371 N N . THR A 1 177 ? 21.444 2.429 -15.339 1.00 49.03 177 THR A N 1
ATOM 1372 C CA . THR A 1 177 ? 22.369 2.773 -16.431 1.00 49.03 177 THR A CA 1
ATOM 1373 C C . THR A 1 177 ? 21.664 2.866 -17.780 1.00 49.03 177 THR A C 1
ATOM 1375 O O . THR A 1 177 ? 22.319 2.796 -18.812 1.00 49.03 177 THR A O 1
ATOM 1378 N N . LYS A 1 178 ? 20.335 3.058 -17.822 1.00 48.69 178 LYS A N 1
ATOM 1379 C CA . LYS A 1 178 ? 19.717 3.431 -19.099 1.00 48.69 178 LYS A CA 1
ATOM 1380 C C . LYS A 1 178 ? 20.233 4.816 -19.463 1.00 48.69 178 LYS A C 1
ATOM 1382 O O . LYS A 1 178 ? 19.781 5.804 -18.889 1.00 48.69 178 LYS A O 1
ATOM 1387 N N . GLU A 1 179 ? 21.197 4.840 -20.385 1.00 44.22 179 GLU A N 1
ATOM 1388 C CA . GLU A 1 179 ? 21.569 5.993 -21.193 1.00 44.22 179 GLU A CA 1
ATOM 1389 C C . GLU A 1 179 ? 20.271 6.581 -21.733 1.00 44.22 179 GLU A C 1
ATOM 1391 O O . GLU A 1 179 ? 19.681 6.109 -22.707 1.00 44.22 179 GLU A O 1
ATOM 1396 N N . ILE A 1 180 ? 19.762 7.592 -21.039 1.00 40.50 180 ILE A N 1
ATOM 1397 C CA . ILE A 1 180 ? 18.708 8.412 -21.589 1.00 40.50 180 ILE A CA 1
ATOM 1398 C C . ILE A 1 180 ? 19.382 9.085 -22.779 1.00 40.50 180 ILE A C 1
ATOM 1400 O O . ILE A 1 180 ? 20.328 9.849 -22.613 1.00 40.50 180 ILE A O 1
ATOM 1404 N N . LEU A 1 181 ? 18.900 8.809 -23.990 1.00 37.72 181 LEU A N 1
ATOM 1405 C CA . LEU A 1 181 ? 19.342 9.432 -25.241 1.00 37.72 181 LEU A CA 1
ATOM 1406 C C . LEU A 1 181 ? 18.984 10.940 -25.301 1.00 37.72 181 LEU A C 1
ATOM 1408 O O . LEU A 1 181 ? 18.652 11.481 -26.349 1.00 37.72 181 LEU A O 1
ATOM 1412 N N . PHE A 1 182 ? 19.015 11.627 -24.161 1.00 40.03 182 PHE A N 1
ATOM 1413 C CA . PHE A 1 182 ? 18.995 13.069 -23.999 1.00 40.03 182 PHE A CA 1
ATOM 1414 C C . PHE A 1 182 ? 20.251 13.460 -23.229 1.00 40.03 182 PHE A C 1
ATOM 1416 O O . PHE A 1 182 ? 20.199 13.835 -22.060 1.00 40.03 182 PHE A O 1
ATOM 1423 N N . LYS A 1 183 ? 21.375 13.452 -23.946 1.00 38.44 183 LYS A N 1
ATOM 1424 C CA . LYS A 1 183 ? 22.711 13.860 -23.483 1.00 38.44 183 LYS A CA 1
ATOM 1425 C C . LYS A 1 183 ? 22.800 15.286 -22.897 1.00 38.44 183 LYS A C 1
ATOM 1427 O O . LYS A 1 183 ? 23.849 15.711 -22.433 1.00 38.44 183 LYS A O 1
ATOM 1432 N N . TRP A 1 184 ? 21.700 16.042 -22.927 1.00 43.25 184 TRP A N 1
ATOM 1433 C CA . TRP A 1 184 ? 21.557 17.373 -22.327 1.00 43.25 184 TRP A CA 1
ATOM 1434 C C . TRP A 1 184 ? 20.858 17.371 -20.952 1.00 43.25 184 TRP A C 1
ATOM 1436 O O . TRP A 1 184 ? 20.849 18.404 -20.291 1.00 43.25 184 TRP A O 1
ATOM 1446 N N . ILE A 1 185 ? 20.300 16.239 -20.494 1.00 44.91 185 ILE A N 1
ATOM 1447 C CA . ILE A 1 185 ? 19.712 16.071 -19.143 1.00 44.91 185 ILE A CA 1
ATOM 1448 C C . ILE A 1 185 ? 20.626 15.206 -18.241 1.00 44.91 185 ILE A C 1
ATOM 1450 O O . ILE A 1 185 ? 20.330 14.979 -17.070 1.00 44.91 185 ILE A O 1
ATOM 1454 N N . ASP A 1 186 ? 21.796 14.787 -18.736 1.00 42.03 186 ASP A N 1
ATOM 1455 C CA . ASP A 1 186 ? 22.745 13.922 -18.011 1.00 42.03 186 ASP A CA 1
ATOM 1456 C C . ASP A 1 186 ? 23.372 14.561 -16.758 1.00 42.03 186 ASP A C 1
ATOM 1458 O O . ASP A 1 186 ? 24.017 13.880 -15.965 1.00 42.03 186 ASP A O 1
ATOM 1462 N N . TYR A 1 187 ? 23.150 15.855 -16.513 1.00 41.84 187 TYR A N 1
ATOM 1463 C CA . TYR A 1 187 ? 23.718 16.550 -15.355 1.00 41.84 187 TYR A CA 1
ATOM 1464 C C . TYR A 1 187 ? 22.842 16.537 -14.091 1.00 41.84 187 TYR A C 1
ATOM 1466 O O . TYR A 1 187 ? 23.269 17.074 -13.076 1.00 41.84 187 TYR A O 1
ATOM 1474 N N . VAL A 1 188 ? 21.623 15.974 -14.105 1.00 45.53 188 VAL A N 1
ATOM 1475 C CA . VAL A 1 188 ? 20.672 16.137 -12.973 1.00 45.53 188 VAL A CA 1
ATOM 1476 C C . VAL A 1 188 ? 20.394 14.849 -12.187 1.00 45.53 188 VAL A C 1
ATOM 1478 O O . VAL A 1 188 ? 19.911 14.917 -11.059 1.00 45.53 188 VAL A O 1
ATOM 1481 N N . LEU A 1 189 ? 20.805 13.674 -12.678 1.00 48.69 189 LEU A N 1
ATOM 1482 C CA . LEU A 1 189 ? 20.815 12.430 -11.884 1.00 48.69 189 LEU A CA 1
ATOM 1483 C C . LEU A 1 189 ? 22.090 12.310 -11.019 1.00 48.69 189 LEU A C 1
ATOM 1485 O O . LEU A 1 189 ? 22.588 11.219 -10.753 1.00 48.69 189 LEU A O 1
ATOM 1489 N N . ILE A 1 190 ? 22.626 13.452 -10.573 1.00 50.72 190 ILE A N 1
ATOM 1490 C CA . ILE A 1 190 ? 23.713 13.536 -9.595 1.00 50.72 190 ILE A CA 1
ATOM 1491 C C . ILE A 1 190 ? 23.230 12.866 -8.310 1.00 50.72 190 ILE A C 1
ATOM 1493 O O . ILE A 1 190 ? 22.254 13.325 -7.720 1.00 50.72 190 ILE A O 1
ATOM 1497 N N . LEU A 1 191 ? 23.925 11.792 -7.909 1.00 58.34 191 LEU A N 1
ATOM 1498 C CA . LEU A 1 191 ? 23.966 11.180 -6.572 1.00 58.34 191 LEU A CA 1
ATOM 1499 C C . LEU A 1 191 ? 22.903 11.721 -5.612 1.00 58.34 191 LEU A C 1
ATOM 1501 O O . LEU A 1 191 ? 23.185 12.539 -4.731 1.00 58.34 191 LEU A O 1
ATOM 1505 N N . ARG A 1 192 ? 21.656 11.287 -5.796 1.00 66.62 192 ARG A N 1
ATOM 1506 C CA . ARG A 1 192 ? 20.565 11.844 -5.010 1.00 66.62 192 ARG A CA 1
ATOM 1507 C C . ARG A 1 192 ? 20.365 11.029 -3.752 1.00 66.62 192 ARG A C 1
ATOM 1509 O O . ARG A 1 192 ? 20.066 9.839 -3.807 1.00 66.62 192 ARG A O 1
ATOM 1516 N N . LYS A 1 193 ? 20.479 11.698 -2.609 1.00 74.38 193 LYS A N 1
ATOM 1517 C CA . LYS A 1 193 ? 20.177 11.113 -1.309 1.00 74.38 193 LYS A CA 1
ATOM 1518 C C . LYS A 1 193 ? 18.662 11.038 -1.120 1.00 74.38 193 LYS A C 1
ATOM 1520 O O . LYS A 1 193 ? 17.989 12.057 -0.983 1.00 74.38 193 LYS A O 1
ATOM 1525 N N . GLN A 1 194 ? 18.135 9.824 -1.127 1.00 80.62 194 GLN A N 1
ATOM 1526 C CA . GLN A 1 194 ? 16.745 9.524 -0.846 1.00 80.62 194 GLN A CA 1
ATOM 1527 C C . GLN A 1 194 ? 16.574 9.259 0.648 1.00 80.62 194 GLN A C 1
ATOM 1529 O O . GLN A 1 194 ? 17.206 8.365 1.210 1.00 80.62 194 GLN A O 1
ATOM 1534 N N . GLU A 1 195 ? 15.713 10.037 1.296 1.00 84.25 195 GLU A N 1
ATOM 1535 C CA . GLU A 1 195 ? 15.378 9.866 2.709 1.00 84.25 195 GLU A CA 1
ATOM 1536 C C . GLU A 1 195 ? 14.139 8.976 2.868 1.00 84.25 195 GLU A C 1
ATOM 1538 O O . GLU A 1 195 ? 13.103 9.194 2.227 1.00 84.25 195 GLU A O 1
ATOM 1543 N N . ILE A 1 196 ? 14.258 7.993 3.760 1.00 85.81 196 ILE A N 1
ATOM 1544 C CA . ILE A 1 196 ? 13.174 7.161 4.269 1.00 85.81 196 ILE A CA 1
ATOM 1545 C C . ILE A 1 196 ? 12.790 7.680 5.653 1.00 85.81 196 ILE A C 1
ATOM 1547 O O . ILE A 1 196 ? 13.622 7.737 6.562 1.00 85.81 196 ILE A O 1
ATOM 1551 N N . ARG A 1 197 ? 11.516 8.036 5.819 1.00 87.75 197 ARG A N 1
ATOM 1552 C CA . ARG A 1 197 ? 10.936 8.487 7.089 1.00 87.75 197 ARG A CA 1
ATOM 1553 C C . ARG A 1 197 ? 9.926 7.477 7.592 1.00 87.75 197 ARG A C 1
ATOM 1555 O O . ARG A 1 197 ? 9.163 6.931 6.804 1.00 87.75 197 ARG A O 1
ATOM 1562 N N . CYS A 1 198 ? 9.859 7.250 8.894 1.00 88.62 198 CYS A N 1
ATOM 1563 C CA . CYS A 1 198 ? 8.756 6.456 9.421 1.00 88.62 198 CYS A CA 1
ATOM 1564 C C . CYS A 1 198 ? 7.448 7.251 9.411 1.00 88.62 198 CYS A C 1
ATOM 1566 O O . CYS A 1 198 ? 7.420 8.424 9.786 1.00 88.62 198 CYS A O 1
ATOM 1568 N N . VAL A 1 199 ? 6.361 6.590 9.016 1.00 89.81 199 VAL A N 1
ATOM 1569 C CA . VAL A 1 199 ? 4.996 7.075 9.217 1.00 89.81 199 VAL A CA 1
ATOM 1570 C C . VAL A 1 199 ? 4.208 6.028 9.989 1.00 89.81 199 VAL A C 1
ATOM 1572 O O . VAL A 1 199 ? 4.284 4.829 9.708 1.00 89.81 199 VAL A O 1
ATOM 1575 N N . GLN A 1 200 ? 3.463 6.482 10.991 1.00 90.62 200 GLN A N 1
ATOM 1576 C CA . GLN A 1 200 ? 2.638 5.588 11.783 1.00 90.62 200 GLN A CA 1
ATOM 1577 C C . GLN A 1 200 ? 1.411 5.172 10.967 1.00 90.62 200 GLN A C 1
ATOM 1579 O O . GLN A 1 200 ? 0.670 6.023 10.486 1.00 90.62 200 GLN A O 1
ATOM 1584 N N . GLY A 1 201 ? 1.197 3.868 10.821 1.00 91.38 201 GLY A N 1
ATOM 1585 C CA . GLY A 1 201 ? -0.006 3.305 10.220 1.00 91.38 201 GLY A CA 1
ATOM 1586 C C . GLY A 1 201 ? -1.007 2.869 11.289 1.00 91.38 201 GLY A C 1
ATOM 1587 O O . GLY A 1 201 ? -0.658 2.127 12.210 1.00 91.38 201 GLY A O 1
ATOM 1588 N N . LEU A 1 202 ? -2.248 3.332 11.170 1.00 92.31 202 LEU A N 1
ATOM 1589 C CA . LEU A 1 202 ? -3.364 2.977 12.038 1.00 92.31 202 LEU A CA 1
ATOM 1590 C C . LEU A 1 202 ? -4.302 2.029 11.303 1.00 92.31 202 LEU A C 1
ATOM 1592 O O . LEU A 1 202 ? -4.909 2.397 10.301 1.00 92.31 202 LEU A O 1
ATOM 1596 N N . ASN A 1 203 ? -4.449 0.822 11.836 1.00 93.31 203 ASN A N 1
ATOM 1597 C CA . ASN A 1 203 ? -5.371 -0.166 11.296 1.00 93.31 203 ASN A CA 1
ATOM 1598 C C . ASN A 1 203 ? -6.660 -0.131 12.119 1.00 93.31 203 ASN A C 1
ATOM 1600 O O . ASN A 1 203 ? -6.639 -0.469 13.305 1.00 93.31 203 ASN A O 1
ATOM 1604 N N . LEU A 1 204 ? -7.769 0.293 11.511 1.00 92.75 204 LEU A N 1
ATOM 1605 C CA . LEU A 1 204 ? -9.039 0.505 12.206 1.00 92.75 204 LEU A CA 1
ATOM 1606 C C . LEU A 1 204 ? -10.112 -0.458 11.702 1.00 92.75 204 LEU A C 1
ATOM 1608 O O . LEU A 1 204 ? -10.286 -0.629 10.500 1.00 92.75 204 LEU A O 1
ATOM 1612 N N . TRP A 1 205 ? -10.850 -1.065 12.629 1.00 94.50 205 TRP A N 1
ATOM 1613 C CA . TRP A 1 205 ? -11.965 -1.950 12.302 1.00 94.50 205 TRP A CA 1
ATOM 1614 C C . TRP A 1 205 ? -13.266 -1.165 12.112 1.00 94.50 205 TRP A C 1
ATOM 1616 O O . TRP A 1 205 ? -13.515 -0.193 12.833 1.00 94.50 205 TRP A O 1
ATOM 1626 N N . ARG A 1 206 ? -14.103 -1.617 11.178 1.00 94.81 206 ARG A N 1
ATOM 1627 C CA . ARG A 1 206 ? -15.486 -1.175 10.967 1.00 94.81 206 ARG A CA 1
ATOM 1628 C C . ARG A 1 206 ? -16.415 -2.371 10.943 1.00 94.81 206 ARG A C 1
ATOM 1630 O O . ARG A 1 206 ? -16.060 -3.428 10.418 1.00 94.81 206 ARG A O 1
ATOM 1637 N N . ASN A 1 207 ? -17.617 -2.194 11.478 1.00 94.56 207 ASN A N 1
ATOM 1638 C CA . ASN A 1 207 ? -18.550 -3.305 11.650 1.00 94.56 207 ASN A CA 1
ATOM 1639 C C . ASN A 1 207 ? -19.172 -3.752 10.326 1.00 94.56 207 ASN A C 1
ATOM 1641 O O . ASN A 1 207 ? -19.670 -4.868 10.233 1.00 94.56 207 ASN A O 1
ATOM 1645 N N . SER A 1 208 ? -19.150 -2.894 9.304 1.00 94.75 208 SER A N 1
ATOM 1646 C CA . SER A 1 208 ? -19.683 -3.227 7.988 1.00 94.75 208 SER A CA 1
ATOM 1647 C C . SER A 1 208 ? -18.984 -2.481 6.856 1.00 94.75 208 SER A C 1
ATOM 1649 O O . SER A 1 208 ? -18.491 -1.362 7.020 1.00 94.75 208 SER A O 1
ATOM 1651 N N . SER A 1 209 ? -19.061 -3.049 5.655 1.00 94.56 209 SER A N 1
ATOM 1652 C CA . SER A 1 209 ? -18.622 -2.408 4.411 1.00 94.56 209 SER A CA 1
ATOM 1653 C C . SER A 1 209 ? -19.385 -1.103 4.130 1.00 94.56 209 SER A C 1
ATOM 1655 O O . SER A 1 209 ? -18.856 -0.202 3.482 1.00 94.56 209 SER A O 1
ATOM 1657 N N . ARG A 1 210 ? -20.606 -0.943 4.668 1.00 94.94 210 ARG A N 1
ATOM 1658 C CA . ARG A 1 210 ? -21.381 0.308 4.581 1.00 94.94 210 ARG A CA 1
ATOM 1659 C C . ARG A 1 210 ? -20.735 1.440 5.382 1.00 94.94 210 ARG A C 1
ATOM 1661 O O . ARG A 1 210 ? -20.701 2.569 4.896 1.00 94.94 210 ARG A O 1
ATOM 1668 N N . GLU A 1 211 ? -20.220 1.153 6.577 1.00 94.88 211 GLU A N 1
ATOM 1669 C CA . GLU A 1 211 ? -19.469 2.130 7.378 1.00 94.88 211 GLU A CA 1
ATOM 1670 C C . GLU A 1 211 ? -18.180 2.541 6.664 1.00 94.88 211 GLU A C 1
ATOM 1672 O O . GLU A 1 211 ? -17.919 3.735 6.520 1.00 94.88 211 GLU A O 1
ATOM 1677 N N . VAL A 1 212 ? -17.434 1.565 6.130 1.00 94.44 212 VAL A N 1
ATOM 1678 C CA . VAL A 1 212 ? -16.225 1.816 5.329 1.00 94.44 212 VAL A CA 1
ATOM 1679 C C . VAL A 1 212 ? -16.542 2.722 4.139 1.00 94.44 212 VAL A C 1
ATOM 1681 O O . VAL A 1 212 ? -15.902 3.757 3.963 1.00 94.44 212 VAL A O 1
ATOM 1684 N N . ASN A 1 213 ? -17.567 2.384 3.352 1.00 93.38 213 ASN A N 1
ATOM 1685 C CA . ASN A 1 213 ? -17.963 3.179 2.192 1.00 93.38 213 ASN A CA 1
ATOM 1686 C C . ASN A 1 213 ? -18.405 4.597 2.590 1.00 93.38 213 ASN A C 1
ATOM 1688 O O . ASN A 1 213 ? -18.063 5.571 1.925 1.00 93.38 213 ASN A O 1
ATOM 1692 N N . SER A 1 214 ? -19.126 4.732 3.706 1.00 91.88 214 SER A N 1
ATOM 1693 C CA . SER A 1 214 ? -19.528 6.035 4.239 1.00 91.88 214 SER A CA 1
ATOM 1694 C C . SER A 1 214 ? -18.330 6.900 4.643 1.00 91.88 214 SER A C 1
ATOM 1696 O O . SER A 1 214 ? -18.363 8.113 4.431 1.00 91.88 214 SER A O 1
ATOM 1698 N N . GLU A 1 215 ? -17.285 6.314 5.228 1.00 91.12 215 GLU A N 1
ATOM 1699 C CA . GLU A 1 215 ? -16.058 7.034 5.588 1.00 91.12 215 GLU A CA 1
ATOM 1700 C C . GLU A 1 215 ? -15.232 7.423 4.370 1.00 91.12 215 GLU A C 1
ATOM 1702 O O . GLU A 1 215 ? -14.814 8.575 4.272 1.00 91.12 215 GLU A O 1
ATOM 1707 N N . ILE A 1 216 ? -15.062 6.509 3.412 1.00 90.75 216 ILE A N 1
ATOM 1708 C CA . ILE A 1 216 ? -14.377 6.797 2.146 1.00 90.75 216 ILE A CA 1
ATOM 1709 C C . ILE A 1 216 ? -15.093 7.932 1.408 1.00 90.75 216 ILE A C 1
ATOM 1711 O O . ILE A 1 216 ? -14.451 8.888 0.974 1.00 90.75 216 ILE A O 1
ATOM 1715 N N . PHE A 1 217 ? -16.425 7.866 1.312 1.00 89.38 217 PHE A N 1
ATOM 1716 C CA . PHE A 1 217 ? -17.219 8.897 0.651 1.00 89.38 217 PHE A CA 1
ATOM 1717 C C . PHE A 1 217 ? -17.092 10.246 1.361 1.00 89.38 217 PHE A C 1
ATOM 1719 O O . PHE A 1 217 ? -16.771 11.241 0.719 1.00 89.38 217 PHE A O 1
ATOM 1726 N N . ARG A 1 218 ? -17.252 10.285 2.692 1.00 88.06 218 ARG A N 1
ATOM 1727 C CA . ARG A 1 218 ? -17.051 11.511 3.484 1.00 88.06 218 ARG A CA 1
ATOM 1728 C C . ARG A 1 218 ? -15.627 12.050 3.389 1.00 88.06 218 ARG A C 1
ATOM 1730 O O . ARG A 1 218 ? -15.432 13.249 3.553 1.00 88.06 218 ARG A O 1
ATOM 1737 N N . GLY A 1 219 ? -14.645 11.194 3.120 1.00 85.88 219 GLY A N 1
ATOM 1738 C CA . GLY A 1 219 ? -13.260 11.586 2.896 1.00 85.88 219 GLY A CA 1
ATOM 1739 C C . GLY A 1 219 ? -13.003 12.302 1.573 1.00 85.88 219 GLY A C 1
ATOM 1740 O O . GLY A 1 219 ? -12.009 13.021 1.452 1.00 85.88 219 GLY A O 1
ATOM 1741 N N . TYR A 1 220 ? -13.904 12.160 0.601 1.00 87.19 220 TYR A N 1
ATOM 1742 C CA . TYR A 1 220 ? -13.820 12.859 -0.672 1.00 87.19 220 TYR A CA 1
ATOM 1743 C C . TYR A 1 220 ? -14.270 14.316 -0.540 1.00 87.19 220 TYR A C 1
ATOM 1745 O O . TYR A 1 220 ? -15.235 14.615 0.161 1.00 87.19 220 TYR A O 1
ATOM 1753 N N . GLN A 1 221 ? -13.622 15.223 -1.279 1.00 85.44 221 GLN A N 1
ATOM 1754 C CA . GLN A 1 221 ? -13.877 16.667 -1.196 1.00 85.44 221 GLN A CA 1
ATOM 1755 C C . GLN A 1 221 ? -15.359 17.028 -1.387 1.00 85.44 221 GLN A C 1
ATOM 1757 O O . GLN A 1 221 ? -15.872 17.908 -0.708 1.00 85.44 221 GLN A O 1
ATOM 1762 N N . LYS A 1 222 ? -16.057 16.341 -2.300 1.00 84.88 222 LYS A N 1
ATOM 1763 C CA . LYS A 1 222 ? -17.491 16.563 -2.567 1.00 84.88 222 LYS A CA 1
ATOM 1764 C C . LYS A 1 222 ? -18.424 15.730 -1.681 1.00 84.88 222 LYS A C 1
ATOM 1766 O O . LYS A 1 222 ? -19.637 15.838 -1.816 1.00 84.88 222 LYS A O 1
ATOM 1771 N N . GLY A 1 223 ? -17.882 14.862 -0.832 1.00 83.25 223 GLY A N 1
ATOM 1772 C CA . GLY A 1 223 ? -18.655 13.928 -0.013 1.00 83.25 223 GLY A CA 1
ATOM 1773 C C . GLY A 1 223 ? -18.923 14.407 1.412 1.00 83.25 223 GLY A C 1
ATOM 1774 O O . GLY A 1 223 ? -19.577 13.702 2.179 1.00 83.25 223 GLY A O 1
ATOM 1775 N N . ASN A 1 224 ? -18.445 15.596 1.784 1.00 84.38 224 ASN A N 1
ATOM 1776 C CA . ASN A 1 224 ? -18.765 16.244 3.052 1.00 84.38 224 ASN A CA 1
ATOM 1777 C C . ASN A 1 224 ? -19.120 17.727 2.834 1.00 84.38 224 ASN A C 1
ATOM 1779 O O . ASN A 1 224 ? -18.567 18.360 1.933 1.00 84.38 224 ASN A O 1
ATOM 1783 N N . PRO A 1 225 ? -20.022 18.296 3.659 1.00 83.81 225 PRO A N 1
ATOM 1784 C CA . PRO A 1 225 ? -20.483 19.679 3.504 1.00 83.81 225 PRO A CA 1
ATOM 1785 C C . PRO A 1 225 ? -19.374 20.714 3.738 1.00 83.81 225 PRO A C 1
ATOM 1787 O O . PRO A 1 225 ? -19.471 21.839 3.261 1.00 83.81 225 PRO A O 1
ATOM 1790 N N . GLU A 1 226 ? -18.310 20.337 4.449 1.00 85.44 226 GLU A N 1
ATOM 1791 C CA . GLU A 1 226 ? -17.171 21.206 4.758 1.00 85.44 226 GLU A CA 1
ATOM 1792 C C . GLU A 1 226 ? -16.164 21.315 3.600 1.00 85.44 226 GLU A C 1
ATOM 1794 O O . GLU A 1 226 ? -15.222 22.103 3.682 1.00 85.44 226 GLU A O 1
ATOM 1799 N N . GLY A 1 227 ? -16.316 20.514 2.539 1.00 83.44 227 GLY A N 1
ATOM 1800 C CA . GLY A 1 227 ? -15.392 20.493 1.405 1.00 83.44 227 GLY A CA 1
ATOM 1801 C C . GLY A 1 227 ? -13.979 20.003 1.748 1.00 83.44 227 GLY A C 1
ATOM 1802 O O . GLY A 1 227 ? -13.028 20.309 1.024 1.00 83.44 227 GLY A O 1
ATOM 1803 N N . LYS A 1 228 ? -13.800 19.293 2.869 1.00 85.69 228 LYS A N 1
ATOM 1804 C CA . LYS A 1 228 ? -12.489 18.844 3.363 1.00 85.69 228 LYS A CA 1
ATOM 1805 C C . LYS A 1 228 ? -12.077 17.520 2.728 1.00 85.69 228 LYS A C 1
ATOM 1807 O O . LYS A 1 228 ? -12.910 16.687 2.401 1.00 85.69 228 LYS A O 1
ATOM 1812 N N . ILE A 1 229 ? -10.774 17.302 2.588 1.00 87.81 229 ILE A N 1
ATOM 1813 C CA . ILE A 1 229 ? -10.228 16.025 2.117 1.00 87.81 229 ILE A CA 1
ATOM 1814 C C . ILE A 1 229 ? -9.718 15.246 3.328 1.00 87.81 229 ILE A C 1
ATOM 1816 O O . ILE A 1 229 ? -8.876 15.752 4.075 1.00 87.81 229 ILE A O 1
ATOM 1820 N N . ASN A 1 230 ? -10.230 14.029 3.504 1.00 90.06 230 ASN A N 1
ATOM 1821 C CA . ASN A 1 230 ? -9.834 13.096 4.556 1.00 90.06 230 ASN A CA 1
ATOM 1822 C C . ASN A 1 230 ? -9.567 11.718 3.930 1.00 90.06 230 ASN A C 1
ATOM 1824 O O . ASN A 1 230 ? -10.397 10.816 3.977 1.00 90.06 230 ASN A O 1
ATOM 1828 N N . GLU A 1 231 ? -8.409 11.571 3.304 1.00 91.25 231 GLU A N 1
ATOM 1829 C CA . GLU A 1 231 ? -7.994 10.356 2.617 1.00 91.25 231 GLU A CA 1
ATOM 1830 C C . GLU A 1 231 ? -7.468 9.286 3.582 1.00 91.25 231 GLU A C 1
ATOM 1832 O O . GLU A 1 231 ? -6.804 9.567 4.585 1.00 91.25 231 GLU A O 1
ATOM 1837 N N . ILE A 1 232 ? -7.727 8.034 3.215 1.00 93.12 232 ILE A N 1
ATOM 1838 C CA . ILE A 1 232 ? -7.151 6.830 3.817 1.00 93.12 232 ILE A CA 1
ATOM 1839 C C . ILE A 1 232 ? -6.192 6.177 2.818 1.00 93.12 232 ILE A C 1
ATOM 1841 O O . ILE A 1 232 ? -6.260 6.447 1.620 1.00 93.12 232 ILE A O 1
ATOM 1845 N N . VAL A 1 233 ? -5.306 5.303 3.295 1.00 94.19 233 VAL A N 1
ATOM 1846 C CA . VAL A 1 233 ? -4.381 4.550 2.430 1.00 94.19 233 VAL A CA 1
ATOM 1847 C C . VAL A 1 233 ? -5.151 3.552 1.570 1.00 94.19 233 VAL A C 1
ATOM 1849 O O . VAL A 1 233 ? -5.020 3.531 0.349 1.00 94.19 233 VAL A O 1
ATOM 1852 N N . ALA A 1 234 ? -5.943 2.714 2.235 1.00 95.38 234 ALA A N 1
ATOM 1853 C CA . ALA A 1 234 ? -6.750 1.661 1.642 1.00 95.38 234 ALA A CA 1
ATOM 1854 C C . ALA A 1 234 ? -7.787 1.169 2.660 1.00 95.38 234 ALA A C 1
ATOM 1856 O O . ALA A 1 234 ? -7.680 1.448 3.861 1.00 95.38 234 ALA A O 1
ATOM 1857 N N . ALA A 1 235 ? -8.751 0.387 2.189 1.00 96.31 235 ALA A N 1
ATOM 1858 C CA . ALA A 1 235 ? -9.598 -0.425 3.048 1.00 96.31 235 ALA A CA 1
ATOM 1859 C C . ALA A 1 235 ? -9.650 -1.873 2.550 1.00 96.31 235 ALA A C 1
ATOM 1861 O O . ALA A 1 235 ? -9.586 -2.110 1.343 1.00 96.31 235 ALA A O 1
ATOM 1862 N N . TYR A 1 236 ? -9.792 -2.821 3.473 1.00 97.56 236 TYR A N 1
ATOM 1863 C CA . TYR A 1 236 ? -9.911 -4.248 3.177 1.00 97.56 236 TYR A CA 1
ATOM 1864 C C . TYR A 1 236 ? -11.241 -4.801 3.696 1.00 97.56 236 TYR A C 1
ATOM 1866 O O . TYR A 1 236 ? -11.538 -4.667 4.885 1.00 97.56 236 TYR A O 1
ATOM 1874 N N . ASP A 1 237 ? -12.018 -5.446 2.825 1.00 97.38 237 ASP A N 1
ATOM 1875 C CA . ASP A 1 237 ? -13.109 -6.341 3.223 1.00 97.38 237 ASP A CA 1
ATOM 1876 C C . ASP A 1 237 ? -12.572 -7.755 3.244 1.00 97.38 237 ASP A C 1
ATOM 1878 O O . ASP A 1 237 ? -12.172 -8.265 2.203 1.00 97.38 237 ASP A O 1
ATOM 1882 N N . LEU A 1 238 ? -12.557 -8.393 4.402 1.00 96.94 238 LEU A N 1
ATOM 1883 C CA . LEU A 1 238 ? -12.097 -9.768 4.528 1.00 96.94 238 LEU A CA 1
ATOM 1884 C C . LEU A 1 238 ? -13.187 -10.784 4.174 1.00 96.94 238 LEU A C 1
ATOM 1886 O O . LEU A 1 238 ? -12.904 -11.978 4.235 1.00 96.94 238 LEU A O 1
ATOM 1890 N N . LEU A 1 239 ? -14.407 -10.334 3.841 1.00 95.50 239 LEU A N 1
ATOM 1891 C CA . LEU A 1 239 ? -15.523 -11.179 3.410 1.00 95.50 239 LEU A CA 1
ATOM 1892 C C . LEU A 1 239 ? -15.649 -12.428 4.302 1.00 95.50 239 LEU A C 1
ATOM 1894 O O . LEU A 1 239 ? -15.775 -12.290 5.520 1.00 95.50 239 LEU A O 1
ATOM 1898 N N . ASP A 1 240 ? -15.586 -13.629 3.725 1.00 94.69 240 ASP A N 1
ATOM 1899 C CA . ASP A 1 240 ? -15.641 -14.941 4.380 1.00 94.69 240 ASP A CA 1
ATOM 1900 C C . ASP A 1 240 ? -14.256 -15.609 4.555 1.00 94.69 240 ASP A C 1
ATOM 1902 O O . ASP A 1 240 ? -14.161 -16.830 4.730 1.00 94.69 240 ASP A O 1
ATOM 1906 N N . THR A 1 241 ? -13.174 -14.818 4.539 1.00 96.12 241 THR A N 1
ATOM 1907 C CA . THR A 1 241 ? -11.795 -15.298 4.734 1.00 96.12 241 THR A CA 1
ATOM 1908 C C . THR A 1 241 ? -11.660 -16.123 6.016 1.00 96.12 241 THR A C 1
ATOM 1910 O O . THR A 1 241 ? -12.067 -15.711 7.104 1.00 96.12 241 THR A O 1
ATOM 1913 N N . ASN A 1 242 ? -11.033 -17.293 5.900 1.00 95.44 242 ASN A N 1
ATOM 1914 C CA . ASN A 1 242 ? -10.784 -18.243 6.984 1.00 95.44 242 ASN A CA 1
ATOM 1915 C C . ASN A 1 242 ? -9.474 -19.009 6.721 1.00 95.44 242 ASN A C 1
ATOM 1917 O O . ASN A 1 242 ? -8.667 -18.565 5.927 1.00 95.44 242 ASN A O 1
ATOM 1921 N N . LYS A 1 243 ? -9.201 -20.142 7.384 1.00 94.19 243 LYS A N 1
ATOM 1922 C CA . LYS A 1 243 ? -7.929 -20.872 7.181 1.00 94.19 243 LYS A CA 1
ATOM 1923 C C . LYS A 1 243 ? -7.788 -21.563 5.817 1.00 94.19 243 LYS A C 1
ATOM 1925 O O . LYS A 1 243 ? -6.681 -21.934 5.435 1.00 94.19 243 LYS A O 1
ATOM 1930 N N . THR A 1 244 ? -8.900 -21.795 5.131 1.00 94.75 244 THR A N 1
ATOM 1931 C CA . THR A 1 244 ? -8.984 -22.551 3.873 1.00 94.75 244 THR A CA 1
ATOM 1932 C C . THR A 1 244 ? -9.403 -21.689 2.685 1.00 94.75 244 THR A C 1
ATOM 1934 O O . THR A 1 244 ? -9.130 -22.068 1.552 1.00 94.75 244 THR A O 1
ATOM 1937 N N . ASN A 1 245 ? -10.031 -20.537 2.931 1.00 94.62 245 ASN A N 1
ATOM 1938 C CA . ASN A 1 245 ? -10.487 -19.599 1.912 1.00 94.62 245 ASN A CA 1
ATOM 1939 C C . ASN A 1 245 ? -9.879 -18.213 2.158 1.00 94.62 245 ASN A C 1
ATOM 1941 O O . ASN A 1 245 ? -9.994 -17.683 3.262 1.00 94.62 245 ASN A O 1
ATOM 1945 N N . PHE A 1 246 ? -9.272 -17.622 1.130 1.00 95.56 246 PHE A N 1
ATOM 1946 C CA . PHE A 1 246 ? -8.770 -16.251 1.157 1.00 95.56 246 PHE A CA 1
ATOM 1947 C C . PHE A 1 246 ? -9.569 -15.409 0.170 1.00 95.56 246 PHE A C 1
ATOM 1949 O O . PHE A 1 246 ? -9.388 -15.536 -1.039 1.00 95.56 246 PHE A O 1
ATOM 1956 N N . ASN A 1 247 ? -10.456 -14.567 0.693 1.00 95.88 247 ASN A N 1
ATOM 1957 C CA . ASN A 1 247 ? -11.380 -13.774 -0.104 1.00 95.88 247 ASN A CA 1
ATOM 1958 C C . ASN A 1 247 ? -11.391 -12.332 0.400 1.00 95.88 247 ASN A C 1
ATOM 1960 O O . ASN A 1 247 ? -11.864 -12.060 1.503 1.00 95.88 247 ASN A O 1
ATOM 1964 N N . VAL A 1 248 ? -10.828 -11.413 -0.384 1.00 96.62 248 VAL A N 1
ATOM 1965 C CA . VAL A 1 248 ? -10.613 -10.033 0.055 1.00 96.62 248 VAL A CA 1
ATOM 1966 C C . VAL A 1 248 ? -10.998 -9.039 -1.031 1.00 96.62 248 VAL A C 1
ATOM 1968 O O . VAL A 1 248 ? -10.489 -9.114 -2.147 1.00 96.62 248 VAL A O 1
ATOM 1971 N N . ASN A 1 249 ? -11.807 -8.040 -0.668 1.00 96.75 249 ASN A N 1
ATOM 1972 C CA . ASN A 1 249 ? -11.987 -6.837 -1.480 1.00 96.75 249 ASN A CA 1
ATOM 1973 C C . ASN A 1 249 ? -11.039 -5.736 -1.005 1.00 96.75 249 ASN A C 1
ATOM 1975 O O . ASN A 1 249 ? -10.883 -5.508 0.194 1.00 96.75 249 ASN A O 1
ATOM 1979 N N . ILE A 1 250 ? -10.435 -5.022 -1.953 1.00 96.12 250 ILE A N 1
ATOM 1980 C CA . ILE A 1 250 ? -9.521 -3.914 -1.674 1.00 96.12 250 ILE A CA 1
ATOM 1981 C C . ILE A 1 250 ? -10.132 -2.635 -2.233 1.00 96.12 250 ILE A C 1
ATOM 1983 O O . ILE A 1 250 ? -10.315 -2.509 -3.443 1.00 96.12 250 ILE A O 1
ATOM 1987 N N . TRP A 1 251 ? -10.391 -1.661 -1.365 1.00 95.44 251 TRP A N 1
ATOM 1988 C CA . TRP A 1 251 ? -10.720 -0.303 -1.784 1.00 95.44 251 TRP A CA 1
ATOM 1989 C C . TRP A 1 251 ? -9.467 0.562 -1.773 1.00 95.44 251 TRP A C 1
ATOM 1991 O O . TRP A 1 251 ? -8.722 0.602 -0.791 1.00 95.44 251 TRP A O 1
ATOM 2001 N N . TYR A 1 252 ? -9.257 1.282 -2.867 1.00 92.00 252 TYR A N 1
ATOM 2002 C CA . TYR A 1 252 ? -8.113 2.159 -3.083 1.00 92.00 252 TYR A CA 1
ATOM 2003 C C . TYR A 1 252 ? -8.563 3.463 -3.747 1.00 92.00 252 TYR A C 1
ATOM 2005 O O . TYR A 1 252 ? -9.634 3.541 -4.353 1.00 92.00 252 TYR A O 1
ATOM 2013 N N . ASN A 1 253 ? -7.733 4.502 -3.659 1.00 88.56 253 ASN A N 1
ATOM 2014 C CA . ASN A 1 253 ? -8.039 5.788 -4.276 1.00 88.56 253 ASN A CA 1
ATOM 2015 C C . ASN A 1 253 ? -7.715 5.768 -5.781 1.00 88.56 253 ASN A C 1
ATOM 2017 O O . ASN A 1 253 ? -6.551 5.825 -6.180 1.00 88.56 253 ASN A O 1
ATOM 2021 N N . ALA A 1 254 ? -8.755 5.710 -6.613 1.00 87.19 254 ALA A N 1
ATOM 2022 C CA . ALA A 1 254 ? -8.629 5.721 -8.070 1.00 87.19 254 ALA A CA 1
ATOM 2023 C C . ALA A 1 254 ? -8.461 7.129 -8.672 1.00 87.19 254 ALA A C 1
ATOM 2025 O O . ALA A 1 254 ? -8.152 7.237 -9.850 1.00 87.19 254 ALA A O 1
ATOM 2026 N N . THR A 1 255 ? -8.593 8.211 -7.892 1.00 82.81 255 THR A N 1
ATOM 2027 C CA . THR A 1 255 ? -8.451 9.604 -8.384 1.00 82.81 255 THR A CA 1
ATOM 2028 C C . THR A 1 255 ? -7.071 9.873 -8.995 1.00 82.81 255 THR A C 1
ATOM 2030 O O . THR A 1 255 ? -6.900 10.766 -9.817 1.00 82.81 255 THR A O 1
ATOM 2033 N N . TYR A 1 256 ? -6.069 9.085 -8.603 1.00 79.50 256 TYR A N 1
ATOM 2034 C CA . TYR A 1 256 ? -4.703 9.181 -9.113 1.00 79.50 256 TYR A CA 1
ATOM 2035 C C . TYR A 1 256 ? -4.504 8.520 -10.486 1.00 79.50 256 TYR A C 1
ATOM 2037 O O . TYR A 1 256 ? -3.417 8.633 -11.062 1.00 79.50 256 TYR A O 1
ATOM 2045 N N . LEU A 1 257 ? -5.538 7.858 -11.014 1.00 79.62 257 LEU A N 1
ATOM 2046 C CA . LEU A 1 257 ? -5.635 7.450 -12.409 1.00 79.62 257 LEU A CA 1
ATOM 2047 C C . LEU A 1 257 ? -5.864 8.720 -13.244 1.00 79.62 257 LEU A C 1
ATOM 2049 O O . LEU A 1 257 ? -6.993 9.119 -13.505 1.00 79.62 257 LEU A O 1
ATOM 2053 N N . GLU A 1 258 ? -4.782 9.420 -13.590 1.00 72.62 258 GLU A N 1
ATOM 2054 C CA . GLU A 1 258 ? -4.849 10.615 -14.444 1.00 72.62 258 GLU A CA 1
ATOM 2055 C C . GLU A 1 258 ? -5.100 10.210 -15.897 1.00 72.62 258 GLU A C 1
ATOM 2057 O O . GLU A 1 258 ? -4.176 10.184 -16.710 1.00 72.62 258 GLU A O 1
ATOM 2062 N N . ASP A 1 259 ? -6.348 9.867 -16.202 1.00 73.06 259 ASP A N 1
ATOM 2063 C CA . ASP A 1 259 ? -6.803 9.590 -17.557 1.00 73.06 259 ASP A CA 1
ATOM 2064 C C . ASP A 1 259 ? -7.297 10.884 -18.213 1.00 73.06 259 ASP A C 1
ATOM 2066 O O . ASP A 1 259 ? -8.430 11.325 -18.023 1.00 73.06 259 ASP A O 1
ATOM 2070 N N . SER A 1 260 ? -6.393 11.551 -18.931 1.00 68.06 260 SER A N 1
ATOM 2071 C CA . SER A 1 260 ? -6.711 12.757 -19.699 1.00 68.06 260 SER A CA 1
ATOM 2072 C C . SER A 1 260 ? -7.041 12.466 -21.167 1.00 68.06 260 SER A C 1
ATOM 2074 O O . SER A 1 260 ? -7.138 13.411 -21.951 1.00 68.06 260 SER A O 1
ATOM 2076 N N . GLY A 1 261 ? -7.156 11.191 -21.569 1.00 67.19 261 GLY A N 1
ATOM 2077 C CA . GLY A 1 261 ? -7.412 10.743 -22.947 1.00 67.19 261 GLY A CA 1
ATOM 2078 C C . GLY A 1 261 ? -6.253 10.948 -23.938 1.00 67.19 261 GLY A C 1
ATOM 2079 O O . GLY A 1 261 ? -6.052 10.136 -24.833 1.00 67.19 261 GLY A O 1
ATOM 2080 N N . ASN A 1 262 ? -5.438 11.994 -23.759 1.00 73.12 262 ASN A N 1
ATOM 2081 C CA . ASN A 1 262 ? -4.324 12.343 -24.654 1.00 73.12 262 ASN A CA 1
ATOM 2082 C C . ASN A 1 262 ? -2.978 11.713 -24.258 1.00 73.12 262 ASN A C 1
ATOM 2084 O O . ASN A 1 262 ? -1.978 11.900 -24.952 1.00 73.12 262 ASN A O 1
ATOM 2088 N N . ARG A 1 263 ? -2.905 11.035 -23.108 1.00 74.44 263 ARG A N 1
ATOM 2089 C CA . ARG A 1 263 ? -1.693 10.375 -22.604 1.00 74.44 263 ARG A CA 1
ATOM 2090 C C . ARG A 1 263 ? -2.064 9.025 -21.996 1.00 74.44 263 ARG A C 1
ATOM 2092 O O . ARG A 1 263 ? -3.173 8.907 -21.480 1.00 74.44 263 ARG A O 1
ATOM 2099 N N . PRO A 1 264 ? -1.149 8.038 -22.002 1.00 76.06 264 PRO A N 1
ATOM 2100 C CA . PRO A 1 264 ? -1.375 6.789 -21.292 1.00 76.06 264 PRO A CA 1
ATOM 2101 C C . PRO A 1 264 ? -1.719 7.072 -19.822 1.00 76.06 264 PRO A C 1
ATOM 2103 O O . PRO A 1 264 ? -1.031 7.892 -19.195 1.00 76.06 264 PRO A O 1
ATOM 2106 N N . PRO A 1 265 ? -2.754 6.421 -19.266 1.00 81.50 265 PRO A N 1
ATOM 2107 C CA . PRO A 1 265 ? -3.137 6.630 -17.882 1.00 81.50 265 PRO A CA 1
ATOM 2108 C C . PRO A 1 265 ? -2.010 6.184 -16.949 1.00 81.50 265 PRO A C 1
ATOM 2110 O O . PRO A 1 265 ? -1.222 5.282 -17.244 1.00 81.50 265 PRO A O 1
ATOM 2113 N N . LYS A 1 266 ? -1.929 6.831 -15.790 1.00 84.25 266 LYS A N 1
ATOM 2114 C CA . LYS A 1 266 ? -0.949 6.467 -14.763 1.00 84.25 266 LYS A CA 1
ATOM 2115 C C . LYS A 1 266 ? -1.307 5.148 -14.107 1.00 84.25 266 LYS A C 1
ATOM 2117 O O . LYS A 1 266 ? -2.471 4.867 -13.845 1.00 84.25 266 LYS A O 1
ATOM 2122 N N . LEU A 1 267 ? -0.291 4.371 -13.764 1.00 85.06 267 LEU A N 1
ATOM 2123 C CA . LEU A 1 267 ? -0.479 3.111 -13.067 1.00 85.06 267 LEU A CA 1
ATOM 2124 C C . LEU A 1 267 ? -0.868 3.367 -11.609 1.00 85.06 267 LEU A C 1
ATOM 2126 O O . LEU A 1 267 ? -0.263 4.181 -10.903 1.00 85.06 267 LEU A O 1
ATOM 2130 N N . LEU A 1 268 ? -1.888 2.648 -11.151 1.00 88.44 268 LEU A N 1
ATOM 2131 C CA . LEU A 1 268 ? -2.319 2.673 -9.760 1.00 88.44 268 LEU A CA 1
ATOM 2132 C C . LEU A 1 268 ? -1.427 1.764 -8.909 1.00 88.44 268 LEU A C 1
ATOM 2134 O O . LEU A 1 268 ? -1.058 0.659 -9.306 1.00 88.44 268 LEU A O 1
ATOM 2138 N N . ARG A 1 269 ? -1.123 2.207 -7.689 1.00 89.81 269 ARG A N 1
ATOM 2139 C CA . ARG A 1 269 ? -0.230 1.516 -6.742 1.00 89.81 269 ARG A CA 1
ATOM 2140 C C . ARG A 1 269 ? -0.955 0.422 -5.938 1.00 89.81 269 ARG A C 1
ATOM 2142 O O . ARG A 1 269 ? -0.807 0.330 -4.723 1.00 89.81 269 ARG A O 1
ATOM 2149 N N . VAL A 1 270 ? -1.760 -0.395 -6.618 1.00 90.12 270 VAL A N 1
ATOM 2150 C CA . VAL A 1 270 ? -2.549 -1.494 -6.023 1.00 90.12 270 VAL A CA 1
ATOM 2151 C C . VAL A 1 270 ? -1.722 -2.748 -5.700 1.00 90.12 270 VAL A C 1
ATOM 2153 O O . VAL A 1 270 ? -1.969 -3.328 -4.643 1.00 90.12 270 VAL A O 1
ATOM 2156 N N . PRO A 1 271 ? -0.717 -3.170 -6.502 1.00 89.19 271 PRO A N 1
ATOM 2157 C CA . PRO A 1 271 ? 0.001 -4.425 -6.246 1.00 89.19 271 PRO A CA 1
ATOM 2158 C C . PRO A 1 271 ? 0.577 -4.535 -4.830 1.00 89.19 271 PRO A C 1
ATOM 2160 O O . PRO A 1 271 ? 0.461 -5.574 -4.186 1.00 89.19 271 PRO A O 1
ATOM 2163 N N . ARG A 1 272 ? 1.109 -3.433 -4.287 1.00 89.19 272 ARG A N 1
ATOM 2164 C CA . ARG A 1 272 ? 1.665 -3.417 -2.929 1.00 89.19 272 ARG A CA 1
ATOM 2165 C C . ARG A 1 272 ? 0.600 -3.605 -1.841 1.00 89.19 272 ARG A C 1
ATOM 2167 O O . ARG A 1 272 ? 0.898 -4.200 -0.810 1.00 89.19 272 ARG A O 1
ATOM 2174 N N . LEU A 1 273 ? -0.634 -3.148 -2.075 1.00 93.19 273 LEU A N 1
ATOM 2175 C CA . LEU A 1 273 ? -1.779 -3.385 -1.184 1.00 93.19 273 LEU A CA 1
ATOM 2176 C C . LEU A 1 273 ? -2.187 -4.865 -1.184 1.00 93.19 273 LEU A C 1
ATOM 2178 O O . LEU A 1 273 ? -2.443 -5.439 -0.128 1.00 93.19 273 LEU A O 1
ATOM 2182 N N . VAL A 1 274 ? -2.165 -5.511 -2.353 1.00 93.31 274 VAL A N 1
ATOM 2183 C CA . VAL A 1 274 ? -2.418 -6.957 -2.473 1.00 93.31 274 VAL A CA 1
ATOM 2184 C C . VAL A 1 274 ? -1.365 -7.747 -1.698 1.00 93.31 274 VAL A C 1
ATOM 2186 O O . VAL A 1 274 ? -1.711 -8.609 -0.888 1.00 93.31 274 VAL A O 1
ATOM 2189 N N . SER A 1 275 ? -0.084 -7.418 -1.883 1.00 91.56 275 SER A N 1
ATOM 2190 C CA . SER A 1 275 ? 1.011 -8.074 -1.163 1.00 91.56 275 SER A CA 1
ATOM 2191 C C . SER A 1 275 ? 0.911 -7.871 0.353 1.00 91.56 275 SER A C 1
ATOM 2193 O O . SER A 1 275 ? 1.196 -8.797 1.108 1.00 91.56 275 SER A O 1
ATOM 2195 N N . LEU A 1 276 ? 0.449 -6.701 0.815 1.00 92.81 276 LEU A N 1
ATOM 2196 C CA . LEU A 1 276 ? 0.252 -6.413 2.241 1.00 92.81 276 LEU A CA 1
ATOM 2197 C C . LEU A 1 276 ? -0.751 -7.365 2.892 1.00 92.81 276 LEU A C 1
ATOM 2199 O O . LEU A 1 276 ? -0.428 -8.021 3.883 1.00 92.81 276 LEU A O 1
ATOM 2203 N N . VAL A 1 277 ? -1.960 -7.455 2.336 1.00 94.94 277 VAL A N 1
ATOM 2204 C CA . VAL A 1 277 ? -3.005 -8.315 2.907 1.00 94.94 277 VAL A CA 1
ATOM 2205 C C . VAL A 1 277 ? -2.688 -9.800 2.724 1.00 94.94 277 VAL A C 1
ATOM 2207 O O . VAL A 1 277 ? -2.947 -10.597 3.626 1.00 94.94 277 VAL A O 1
ATOM 2210 N N . SER A 1 278 ? -2.034 -10.165 1.617 1.00 94.62 278 SER A N 1
ATOM 2211 C CA . SER A 1 278 ? -1.579 -11.538 1.370 1.00 94.62 278 SER A CA 1
ATOM 2212 C C . SER A 1 278 ? -0.525 -11.972 2.390 1.00 94.62 278 SER A C 1
ATOM 2214 O O . SER A 1 278 ? -0.637 -13.051 2.964 1.00 94.62 278 SER A O 1
ATOM 2216 N N . ASN A 1 279 ? 0.461 -11.119 2.690 1.00 93.38 279 ASN A N 1
ATOM 2217 C CA . ASN A 1 279 ? 1.464 -11.396 3.720 1.00 93.38 279 ASN A CA 1
ATOM 2218 C C . ASN A 1 279 ? 0.843 -11.505 5.115 1.00 93.38 279 ASN A C 1
ATOM 2220 O O . ASN A 1 279 ? 1.154 -12.444 5.846 1.00 93.38 279 ASN A O 1
ATOM 2224 N N . ALA A 1 280 ? -0.091 -10.615 5.465 1.00 94.06 280 ALA A N 1
ATOM 2225 C CA . ALA A 1 280 ? -0.804 -10.700 6.738 1.00 94.06 280 ALA A CA 1
ATOM 2226 C C . ALA A 1 280 ? -1.544 -12.040 6.900 1.00 94.06 280 ALA A C 1
ATOM 2228 O O . ALA A 1 280 ? -1.545 -12.632 7.986 1.00 94.06 280 ALA A O 1
ATOM 2229 N N . TYR A 1 281 ? -2.147 -12.527 5.813 1.00 95.31 281 TYR A N 1
ATOM 2230 C CA . TYR A 1 281 ? -2.840 -13.809 5.763 1.00 95.31 281 TYR A CA 1
ATOM 2231 C C . TYR A 1 281 ? -1.882 -15.008 5.814 1.00 95.31 281 TYR A C 1
ATOM 2233 O O . TYR A 1 281 ? -2.121 -15.955 6.564 1.00 95.31 281 TYR A O 1
ATOM 2241 N N . LEU A 1 282 ? -0.756 -14.958 5.100 1.00 94.75 282 LEU A N 1
ATOM 2242 C CA . LEU A 1 282 ? 0.280 -15.993 5.169 1.00 94.75 282 LEU A CA 1
ATOM 2243 C C . LEU A 1 282 ? 0.863 -16.128 6.577 1.00 94.75 282 LEU A C 1
ATOM 2245 O O . LEU A 1 282 ? 1.013 -17.249 7.068 1.00 94.75 282 LEU A O 1
ATOM 2249 N N . GLU A 1 283 ? 1.117 -15.011 7.259 1.00 93.50 283 GLU A N 1
ATOM 2250 C CA . GLU A 1 283 ? 1.561 -15.028 8.652 1.00 93.50 283 GLU A CA 1
ATOM 2251 C C . GLU A 1 283 ? 0.504 -15.633 9.585 1.00 93.50 283 GLU A C 1
ATOM 2253 O O . GLU A 1 283 ? 0.848 -16.375 10.506 1.00 93.50 283 GLU A O 1
ATOM 2258 N N . TYR A 1 284 ? -0.782 -15.372 9.333 1.00 93.31 284 TYR A N 1
ATOM 2259 C CA . TYR A 1 284 ? -1.881 -16.003 10.068 1.00 93.31 284 TYR A CA 1
ATOM 2260 C C . TYR A 1 284 ? -1.935 -17.525 9.852 1.00 93.31 284 TYR A C 1
ATOM 2262 O O . TYR A 1 284 ? -2.155 -18.274 10.805 1.00 93.31 284 TYR A O 1
ATOM 2270 N N . LEU A 1 285 ? -1.705 -17.997 8.623 1.00 94.31 285 LEU A N 1
ATOM 2271 C CA . LEU A 1 285 ? -1.779 -19.419 8.282 1.00 94.31 285 LEU A CA 1
ATOM 2272 C C . LEU A 1 285 ? -0.553 -20.230 8.709 1.00 94.31 285 LEU A C 1
ATOM 2274 O O . LEU A 1 285 ? -0.684 -21.380 9.128 1.00 94.31 285 LEU A O 1
ATOM 2278 N N . LYS A 1 286 ? 0.643 -19.674 8.509 1.00 93.62 286 LYS A N 1
ATOM 2279 C CA . LYS A 1 286 ? 1.920 -20.403 8.572 1.00 93.62 286 LYS A CA 1
ATOM 2280 C C . LYS A 1 286 ? 2.873 -19.854 9.636 1.00 93.62 286 LYS A C 1
ATOM 2282 O O . LYS A 1 286 ? 3.941 -20.421 9.850 1.00 93.62 286 LYS A O 1
ATOM 2287 N N . GLY A 1 287 ? 2.497 -18.773 10.315 1.00 89.12 287 GLY A N 1
ATOM 2288 C CA . GLY A 1 287 ? 3.276 -18.143 11.374 1.00 89.12 287 GLY A CA 1
ATOM 2289 C C . GLY A 1 287 ? 4.172 -16.985 10.902 1.00 89.12 287 GLY A C 1
ATOM 2290 O O . GLY A 1 287 ? 4.387 -16.794 9.703 1.00 89.12 287 GLY A O 1
ATOM 2291 N N . PRO A 1 288 ? 4.767 -16.236 11.851 1.00 81.38 288 PRO A N 1
ATOM 2292 C CA . PRO A 1 288 ? 5.375 -14.903 11.666 1.00 81.38 288 PRO A CA 1
ATOM 2293 C C . PRO A 1 288 ? 6.693 -14.861 10.861 1.00 81.38 288 PRO A C 1
ATOM 2295 O O . PRO A 1 288 ? 7.424 -13.872 10.899 1.00 81.38 288 PRO A O 1
ATOM 2298 N N . ARG A 1 289 ? 7.055 -15.952 10.180 1.00 80.38 289 ARG A N 1
ATOM 2299 C CA . ARG A 1 289 ? 8.222 -16.035 9.283 1.00 80.38 289 ARG A CA 1
ATOM 2300 C C . ARG A 1 289 ? 7.839 -16.300 7.829 1.00 80.38 289 ARG A C 1
ATOM 2302 O O . ARG A 1 289 ? 8.712 -16.270 6.970 1.00 80.38 289 ARG A O 1
ATOM 2309 N N . THR A 1 290 ? 6.562 -16.552 7.556 1.00 87.25 290 THR A N 1
ATOM 2310 C CA . THR A 1 290 ? 6.093 -16.874 6.210 1.00 87.25 290 THR A CA 1
ATOM 2311 C C . THR A 1 290 ? 5.579 -15.611 5.546 1.00 87.25 290 THR A C 1
ATOM 2313 O O . THR A 1 290 ? 4.450 -15.193 5.784 1.00 87.25 290 THR A O 1
ATOM 2316 N N . ARG A 1 291 ? 6.430 -15.003 4.722 1.00 82.62 291 ARG A N 1
ATOM 2317 C CA . ARG A 1 291 ? 6.124 -13.784 3.977 1.00 82.62 291 ARG A CA 1
ATOM 2318 C C . ARG A 1 291 ? 6.744 -13.837 2.593 1.00 82.62 291 ARG A C 1
ATOM 2320 O O . ARG A 1 291 ? 7.811 -14.419 2.405 1.00 82.62 291 ARG A O 1
ATOM 2327 N N . ILE A 1 292 ? 6.078 -13.195 1.653 1.00 85.19 292 ILE A N 1
ATOM 2328 C CA . ILE A 1 292 ? 6.588 -12.924 0.320 1.00 85.19 292 ILE A CA 1
ATOM 2329 C C . ILE A 1 292 ? 7.317 -11.581 0.388 1.00 85.19 292 ILE A C 1
ATOM 2331 O O . ILE A 1 292 ? 6.812 -10.616 0.974 1.00 85.19 292 ILE A O 1
ATOM 2335 N N . LEU A 1 293 ? 8.517 -11.530 -0.189 1.00 81.62 293 LEU A N 1
ATOM 2336 C CA . LEU A 1 293 ? 9.173 -10.261 -0.482 1.00 81.62 293 LEU A CA 1
ATOM 2337 C C . LEU A 1 293 ? 8.352 -9.486 -1.517 1.00 81.62 293 LEU A C 1
ATOM 2339 O O . LEU A 1 293 ? 7.456 -10.007 -2.175 1.00 81.62 293 LEU A O 1
ATOM 2343 N N . PHE A 1 294 ? 8.616 -8.204 -1.603 1.00 72.50 294 PHE A N 1
ATOM 2344 C CA . PHE A 1 294 ? 7.560 -7.225 -1.765 1.00 72.50 294 PHE A CA 1
ATOM 2345 C C . PHE A 1 294 ? 7.894 -6.364 -2.969 1.00 72.50 294 PHE A C 1
ATOM 2347 O O . PHE A 1 294 ? 9.037 -5.855 -3.008 1.00 72.50 294 PHE A O 1
#

pLDDT: mean 80.83, std 13.46, range [37.72, 97.56]

Sequence (294 aa):
MIPFYLCVVLVGIQALFDSQVNKSLDNQCGCKCIHKTGDEKCQMVCGVEYSTRDQGVFSPLVLIPLPRYSVVDANLTDVSCRQRNNCPVTILLTGTNQSLGATLSRNLLLRRSFVTNYYDLLFSLAENVLATTYKGSATNYLDAGIVSDRFIYNLQPRCTQKSNFSFSVGQPPLNFTKEILFKWIDYVLILRKQEIRCVQGLNLWRNSSREVNSEIFRGYQKGNPEGKINEIVAAYDLLDTNKTNFNVNIWYNATYLEDSGNRPPKLLRVPRLVSLVSNAYLEYLKGPRTRILF